Protein AF-A0A9D1NLP3-F1 (afdb_monomer_lite)

Structure (mmCIF, N/CA/C/O backbone):
data_AF-A0A9D1NLP3-F1
#
_entry.id   AF-A0A9D1NLP3-F1
#
loop_
_atom_site.group_PDB
_atom_site.id
_atom_site.type_symbol
_atom_site.label_atom_id
_atom_site.label_alt_id
_atom_site.label_comp_id
_atom_site.label_asym_id
_atom_site.label_entity_id
_atom_site.label_seq_id
_atom_site.pdbx_PDB_ins_code
_atom_site.Cartn_x
_atom_site.Cartn_y
_atom_site.Cartn_z
_atom_site.occupancy
_atom_site.B_iso_or_equiv
_atom_site.auth_seq_id
_atom_site.auth_comp_id
_atom_site.auth_asym_id
_atom_site.auth_atom_id
_atom_site.pdbx_PDB_model_num
ATOM 1 N N . MET A 1 1 ? 42.329 -52.329 -47.383 1.00 32.56 1 MET A N 1
ATOM 2 C CA . MET A 1 1 ? 42.157 -50.865 -47.499 1.00 32.56 1 MET A CA 1
ATOM 3 C C . MET A 1 1 ? 40.723 -50.564 -47.909 1.00 32.56 1 MET A C 1
ATOM 5 O O . MET A 1 1 ? 40.411 -50.475 -49.085 1.00 32.56 1 MET A O 1
ATOM 9 N N . ARG A 1 2 ? 39.834 -50.517 -46.915 1.00 37.66 2 ARG A N 1
ATOM 10 C CA . ARG A 1 2 ? 38.477 -49.974 -47.010 1.00 37.66 2 ARG A CA 1
ATOM 11 C C . ARG A 1 2 ? 38.569 -48.611 -46.340 1.00 37.66 2 ARG A C 1
ATOM 13 O O . ARG A 1 2 ? 38.903 -48.566 -45.161 1.00 37.66 2 ARG A O 1
ATOM 20 N N . GLY A 1 3 ? 38.386 -47.528 -47.079 1.00 31.16 3 GLY A N 1
ATOM 21 C CA . GLY A 1 3 ? 38.589 -46.198 -46.526 1.00 31.16 3 GLY A CA 1
ATOM 22 C C . GLY A 1 3 ? 38.104 -45.113 -47.468 1.00 31.16 3 GLY A C 1
ATOM 23 O O . GLY A 1 3 ? 38.584 -45.020 -48.589 1.00 31.16 3 GLY A O 1
ATOM 24 N N . LEU A 1 4 ? 37.191 -44.295 -46.939 1.00 34.91 4 LEU A N 1
ATOM 25 C CA . LEU A 1 4 ? 36.975 -42.896 -47.307 1.00 34.91 4 LEU A CA 1
ATOM 26 C C . LEU A 1 4 ? 36.484 -42.626 -48.733 1.00 34.91 4 LEU A C 1
ATOM 28 O O . LEU A 1 4 ? 37.233 -42.129 -49.558 1.00 34.91 4 LEU A O 1
ATOM 32 N N . LEU A 1 5 ? 35.192 -42.858 -48.986 1.00 34.78 5 LEU A N 1
ATOM 33 C CA . LEU A 1 5 ? 34.437 -42.169 -50.048 1.00 34.78 5 LEU A CA 1
ATOM 34 C C . LEU A 1 5 ? 32.922 -42.333 -49.816 1.00 34.78 5 LEU A C 1
ATOM 36 O O . LEU A 1 5 ? 32.204 -42.924 -50.609 1.00 34.78 5 LEU A O 1
ATOM 40 N N . ALA A 1 6 ? 32.439 -41.853 -48.665 1.00 37.03 6 ALA A N 1
ATOM 41 C CA . ALA A 1 6 ? 31.003 -41.766 -48.361 1.00 37.03 6 ALA A CA 1
ATOM 42 C C . ALA A 1 6 ? 30.682 -40.661 -47.329 1.00 37.03 6 ALA A C 1
ATOM 44 O O . ALA A 1 6 ? 29.822 -40.840 -46.476 1.00 37.03 6 ALA A O 1
ATOM 45 N N . PHE A 1 7 ? 31.394 -39.525 -47.368 1.00 32.88 7 PHE A N 1
ATOM 46 C CA . PHE A 1 7 ? 31.164 -38.407 -46.431 1.00 32.88 7 PHE A CA 1
ATOM 47 C C . PHE A 1 7 ? 31.082 -37.021 -47.099 1.00 32.88 7 PHE A C 1
ATOM 49 O O . PHE A 1 7 ? 31.085 -36.004 -46.418 1.00 32.88 7 PHE A O 1
ATOM 56 N N . ALA A 1 8 ? 30.996 -36.961 -48.433 1.00 34.78 8 ALA A N 1
ATOM 57 C CA . ALA A 1 8 ? 31.117 -35.706 -49.187 1.00 34.78 8 ALA A CA 1
ATOM 58 C C . ALA A 1 8 ? 29.832 -35.241 -49.906 1.00 34.78 8 ALA A C 1
ATOM 60 O O . ALA A 1 8 ? 29.892 -34.291 -50.676 1.00 34.78 8 ALA A O 1
ATOM 61 N N . VAL A 1 9 ? 28.665 -35.855 -49.660 1.00 37.50 9 VAL A N 1
ATOM 62 C CA . VAL A 1 9 ? 27.399 -35.466 -50.338 1.00 37.50 9 VAL A CA 1
ATOM 63 C C . VAL A 1 9 ? 26.319 -34.929 -49.379 1.00 37.50 9 VAL A C 1
ATOM 65 O O . VAL A 1 9 ? 25.297 -34.425 -49.824 1.00 37.50 9 VAL A O 1
ATOM 68 N N . ALA A 1 10 ? 26.563 -34.886 -48.065 1.00 36.56 10 ALA A N 1
ATOM 69 C CA . ALA A 1 10 ? 25.628 -34.295 -47.089 1.00 36.56 10 ALA A CA 1
ATOM 70 C C . ALA A 1 10 ? 26.103 -32.950 -46.496 1.00 36.56 10 ALA A C 1
ATOM 72 O O . ALA A 1 10 ? 25.633 -32.535 -45.442 1.00 36.56 10 ALA A O 1
ATOM 73 N N . LEU A 1 11 ? 27.041 -32.264 -47.162 1.00 35.28 11 LEU A N 1
ATOM 74 C CA . LEU A 1 11 ? 27.629 -30.995 -46.697 1.00 35.28 11 LEU A CA 1
ATOM 75 C C . LEU A 1 11 ? 27.538 -29.861 -47.735 1.00 35.28 11 LEU A C 1
ATOM 77 O O . LEU A 1 11 ? 28.232 -28.857 -47.624 1.00 35.28 11 LEU A O 1
ATOM 81 N N . ALA A 1 12 ? 26.648 -30.001 -48.723 1.00 34.22 12 ALA A N 1
ATOM 82 C CA . ALA A 1 12 ? 26.416 -29.004 -49.775 1.00 34.22 12 ALA A CA 1
ATOM 83 C C . ALA A 1 12 ? 24.961 -28.487 -49.846 1.00 34.22 12 ALA A C 1
ATOM 85 O O . ALA A 1 12 ? 24.618 -27.760 -50.772 1.00 34.22 12 ALA A O 1
ATOM 86 N N . ALA A 1 13 ? 24.114 -28.809 -48.857 1.00 36.53 13 ALA A N 1
ATOM 87 C CA . ALA A 1 13 ? 22.741 -28.289 -48.735 1.00 36.53 13 ALA A CA 1
ATOM 88 C C . ALA A 1 13 ? 22.518 -27.386 -47.498 1.00 36.53 13 ALA A C 1
ATOM 90 O O . ALA A 1 13 ? 21.389 -27.014 -47.201 1.00 36.53 13 ALA A O 1
ATOM 91 N N . LEU A 1 14 ? 23.587 -27.002 -46.786 1.00 38.44 14 LEU A N 1
ATOM 92 C CA . LEU A 1 14 ? 23.537 -26.082 -45.632 1.00 38.44 14 LEU A CA 1
ATOM 93 C C . LEU A 1 14 ? 24.184 -24.714 -45.907 1.00 38.44 14 LEU A C 1
ATOM 95 O O . LEU A 1 14 ? 24.355 -23.914 -44.995 1.00 38.44 14 LEU A O 1
ATOM 99 N N . ALA A 1 15 ? 24.496 -24.414 -47.168 1.00 36.09 15 ALA A N 1
ATOM 100 C CA . ALA A 1 15 ? 24.944 -23.094 -47.606 1.00 36.09 15 ALA A CA 1
ATOM 101 C C . ALA A 1 15 ? 23.778 -22.243 -48.143 1.00 36.09 15 ALA A C 1
ATOM 103 O O . ALA A 1 15 ? 23.946 -21.468 -49.082 1.00 36.09 15 ALA A O 1
ATOM 104 N N . ALA A 1 16 ? 22.592 -22.358 -47.537 1.00 35.53 16 ALA A N 1
ATOM 105 C CA . ALA A 1 16 ? 21.723 -21.192 -47.502 1.00 35.53 16 ALA A CA 1
ATOM 106 C C . ALA A 1 16 ? 22.481 -20.158 -46.658 1.00 35.53 16 ALA A C 1
ATOM 108 O O . ALA A 1 16 ? 22.863 -20.489 -45.531 1.00 35.53 16 ALA A O 1
ATOM 109 N N . PRO A 1 17 ? 22.769 -18.948 -47.162 1.00 37.47 17 PRO A N 1
ATOM 110 C CA . PRO A 1 17 ? 23.277 -17.907 -46.298 1.00 37.47 17 PRO A CA 1
ATOM 111 C C . PRO A 1 17 ? 22.173 -17.670 -45.272 1.00 37.47 17 PRO A C 1
ATOM 113 O O . PRO A 1 17 ? 21.170 -17.025 -45.567 1.00 37.47 17 PRO A O 1
ATOM 116 N N . CYS A 1 18 ? 22.329 -18.227 -44.067 1.00 35.31 18 CYS A N 1
ATOM 117 C CA . CYS A 1 18 ? 21.695 -17.670 -42.890 1.00 35.31 18 CYS A CA 1
ATOM 118 C C . CYS A 1 18 ? 22.045 -16.197 -42.980 1.00 35.31 18 CYS A C 1
ATOM 120 O O . CYS A 1 18 ? 23.228 -15.859 -42.895 1.00 35.31 18 CYS A O 1
ATOM 122 N N . ALA A 1 19 ? 21.056 -15.362 -43.299 1.00 38.84 19 ALA A N 1
ATOM 123 C CA . ALA A 1 19 ? 21.223 -13.931 -43.342 1.00 38.84 19 ALA A CA 1
ATOM 124 C C . ALA A 1 19 ? 21.841 -13.568 -41.997 1.00 38.84 19 ALA A C 1
ATOM 126 O O . ALA A 1 19 ? 21.175 -13.596 -40.963 1.00 38.84 19 ALA A O 1
ATOM 127 N N . ARG A 1 20 ? 23.158 -13.348 -41.999 1.00 40.94 20 ARG A N 1
ATOM 128 C CA . ARG A 1 20 ? 23.894 -12.779 -40.887 1.00 40.94 20 ARG A CA 1
ATOM 129 C C . ARG A 1 20 ? 23.256 -11.411 -40.811 1.00 40.94 20 ARG A C 1
ATOM 131 O O . ARG A 1 20 ? 23.557 -10.572 -41.657 1.00 40.94 20 ARG A O 1
ATOM 138 N N . ALA A 1 21 ? 22.237 -11.280 -39.958 1.00 48.53 21 ALA A N 1
ATOM 139 C CA . ALA A 1 21 ? 21.470 -10.060 -39.819 1.00 48.53 21 ALA A CA 1
ATOM 140 C C . ALA A 1 21 ? 22.513 -8.961 -39.706 1.00 48.53 21 ALA A C 1
ATOM 142 O O . ALA A 1 21 ? 23.359 -9.028 -38.810 1.00 48.53 21 ALA A O 1
ATOM 143 N N . ALA A 1 22 ? 22.563 -8.081 -40.710 1.00 51.34 22 ALA A N 1
ATOM 144 C CA . ALA A 1 22 ? 23.561 -7.035 -40.758 1.00 51.34 22 ALA A CA 1
ATOM 145 C C . ALA A 1 22 ? 23.427 -6.300 -39.432 1.00 51.34 22 ALA A C 1
ATOM 147 O O . ALA A 1 22 ? 22.379 -5.719 -39.141 1.00 51.34 22 ALA A O 1
ATOM 148 N N . VAL A 1 23 ? 24.437 -6.458 -38.580 1.00 60.53 23 VAL A N 1
ATOM 149 C CA . VAL A 1 23 ? 24.448 -5.836 -37.270 1.00 60.53 23 VAL A CA 1
ATOM 150 C C . VAL A 1 23 ? 24.301 -4.350 -37.547 1.00 60.53 23 VAL A C 1
ATOM 152 O O . VAL A 1 23 ? 25.112 -3.777 -38.275 1.00 60.53 23 VAL A O 1
ATOM 155 N N . ASN A 1 24 ? 23.207 -3.754 -37.074 1.00 72.44 24 ASN A N 1
ATOM 156 C CA . ASN A 1 24 ? 22.910 -2.359 -37.352 1.00 72.44 24 ASN A CA 1
ATOM 157 C C . ASN A 1 24 ? 23.928 -1.504 -36.589 1.00 72.44 24 ASN A C 1
ATOM 159 O O . ASN A 1 24 ? 23.698 -1.121 -35.444 1.00 72.44 24 ASN A O 1
ATOM 163 N N . GLN A 1 25 ? 25.073 -1.252 -37.224 1.00 72.88 25 GLN A N 1
ATOM 164 C CA . GLN A 1 25 ? 26.199 -0.552 -36.618 1.00 72.88 25 GLN A CA 1
ATOM 165 C C . GLN A 1 25 ? 25.782 0.843 -36.151 1.00 72.88 25 GLN A C 1
ATOM 167 O O . GLN A 1 25 ? 26.166 1.260 -35.070 1.00 72.88 25 GLN A O 1
ATOM 172 N N . ALA A 1 26 ? 24.891 1.515 -36.886 1.00 68.00 26 ALA A N 1
ATOM 173 C CA . ALA A 1 26 ? 24.338 2.802 -36.476 1.00 68.00 26 ALA A CA 1
ATOM 174 C C . ALA A 1 26 ? 23.487 2.710 -35.193 1.00 68.00 26 ALA A C 1
ATOM 176 O O . ALA A 1 26 ? 23.488 3.642 -34.388 1.00 68.00 26 ALA A O 1
ATOM 177 N N . ALA A 1 27 ? 22.769 1.603 -34.975 1.00 64.62 27 ALA A N 1
ATOM 178 C CA . ALA A 1 27 ? 22.054 1.355 -33.722 1.00 64.62 27 ALA A CA 1
ATOM 179 C C . ALA A 1 27 ? 23.016 1.028 -32.568 1.00 64.62 27 ALA A C 1
ATOM 181 O O . ALA A 1 27 ? 22.807 1.513 -31.459 1.00 64.62 27 ALA A O 1
ATOM 182 N N . ILE A 1 28 ? 24.091 0.275 -32.829 1.00 67.12 28 ILE A N 1
ATOM 183 C CA . ILE A 1 28 ? 25.145 -0.008 -31.841 1.00 67.12 28 ILE A CA 1
ATOM 184 C C . ILE A 1 28 ? 25.894 1.265 -31.450 1.00 67.12 28 ILE A C 1
ATOM 186 O O . ILE A 1 28 ? 26.064 1.537 -30.267 1.00 67.12 28 ILE A O 1
ATOM 190 N N . ASP A 1 29 ? 26.293 2.084 -32.418 1.00 73.88 29 ASP A N 1
ATOM 191 C CA . ASP A 1 29 ? 26.989 3.344 -32.163 1.00 73.88 29 ASP A CA 1
ATOM 192 C C . ASP A 1 29 ? 26.092 4.319 -31.396 1.00 73.88 29 ASP A C 1
ATOM 194 O O . ASP A 1 29 ? 26.566 5.042 -30.521 1.00 73.88 29 ASP A O 1
ATOM 198 N N . ARG A 1 30 ? 24.782 4.321 -31.683 1.00 68.94 30 ARG A N 1
ATOM 199 C CA . ARG A 1 30 ? 23.796 5.078 -30.903 1.00 68.94 30 ARG A CA 1
ATOM 200 C C . ARG A 1 30 ? 23.710 4.559 -29.471 1.00 68.94 30 ARG A C 1
ATOM 202 O O . ARG A 1 30 ? 23.746 5.370 -28.557 1.00 68.94 30 ARG A O 1
ATOM 209 N N . PHE A 1 31 ? 23.643 3.242 -29.280 1.00 67.44 31 PHE A N 1
ATOM 210 C CA . PHE A 1 31 ? 23.621 2.610 -27.960 1.00 67.44 31 PHE A CA 1
ATOM 211 C C . PHE A 1 31 ? 24.886 2.923 -27.146 1.00 67.44 31 PHE A C 1
ATOM 213 O O . PHE A 1 31 ? 24.782 3.326 -25.994 1.00 67.44 31 PHE A O 1
ATOM 220 N N . ASN A 1 32 ? 26.068 2.847 -27.761 1.00 74.81 32 ASN A N 1
ATOM 221 C CA . ASN A 1 32 ? 27.353 3.122 -27.108 1.00 74.81 32 ASN A CA 1
ATOM 222 C C . ASN A 1 32 ? 27.536 4.591 -26.691 1.00 74.81 32 ASN A C 1
ATOM 224 O O . ASN A 1 32 ? 28.369 4.885 -25.838 1.00 74.81 32 ASN A O 1
ATOM 228 N N . ARG A 1 33 ? 26.785 5.524 -27.292 1.00 77.88 33 ARG A N 1
ATOM 229 C CA . ARG A 1 33 ? 26.776 6.947 -26.906 1.00 77.88 33 ARG A CA 1
ATOM 230 C C . ARG A 1 33 ? 25.812 7.247 -25.762 1.00 77.88 33 ARG A C 1
ATOM 232 O O . ARG A 1 33 ? 25.818 8.369 -25.257 1.00 77.88 33 ARG A O 1
ATOM 239 N N . LEU A 1 34 ? 24.962 6.295 -25.380 1.00 78.62 34 LEU A N 1
ATOM 240 C CA . LEU A 1 34 ? 24.045 6.493 -24.271 1.00 78.62 34 LEU A CA 1
ATOM 241 C C . LEU A 1 34 ? 24.801 6.389 -22.942 1.00 78.62 34 LEU A C 1
ATOM 243 O O . LEU A 1 34 ? 25.645 5.508 -22.770 1.00 78.62 34 LEU A O 1
ATOM 247 N N . PRO A 1 35 ? 24.479 7.257 -21.975 1.00 81.19 35 PRO A N 1
ATOM 248 C CA . PRO A 1 35 ? 24.949 7.104 -20.609 1.00 81.19 35 PRO A CA 1
ATOM 249 C C . PRO A 1 35 ? 24.587 5.716 -20.054 1.00 81.19 35 PRO A C 1
ATOM 251 O O . PRO A 1 35 ? 23.428 5.299 -20.116 1.00 81.19 35 PRO A O 1
ATOM 254 N N . GLY A 1 36 ? 25.568 5.009 -19.483 1.00 82.44 36 GLY A N 1
ATOM 255 C CA . GLY A 1 36 ? 25.362 3.670 -18.909 1.00 82.44 36 GLY A CA 1
ATOM 256 C C . GLY A 1 36 ? 24.357 3.689 -17.750 1.00 82.44 36 GLY A C 1
ATOM 257 O O . GLY A 1 36 ? 24.329 4.684 -17.031 1.00 82.44 36 GLY A O 1
ATOM 258 N N . PRO A 1 37 ? 23.520 2.653 -17.565 1.00 85.62 37 PRO A N 1
ATOM 259 C CA . PRO A 1 37 ? 22.378 2.683 -16.646 1.00 85.62 37 PRO A CA 1
ATOM 260 C C . PRO A 1 37 ? 22.778 2.976 -15.192 1.00 85.62 37 PRO A C 1
ATOM 262 O O . PRO A 1 37 ? 23.879 2.646 -14.761 1.00 85.62 37 PRO A O 1
ATOM 265 N N . MET A 1 38 ? 21.860 3.576 -14.432 1.00 88.81 38 MET A N 1
ATOM 266 C CA . MET A 1 38 ? 21.971 3.680 -12.975 1.00 88.81 38 MET A CA 1
ATOM 267 C C . MET A 1 38 ? 21.300 2.478 -12.320 1.00 88.81 38 MET A C 1
ATOM 269 O O . MET A 1 38 ? 20.293 1.992 -12.829 1.00 88.81 38 MET A O 1
ATOM 273 N N . GLN A 1 39 ? 21.843 2.018 -11.199 1.00 90.69 39 GLN A N 1
ATOM 274 C CA . GLN A 1 39 ? 21.413 0.801 -10.517 1.00 90.69 39 GLN A CA 1
ATOM 275 C C . GLN A 1 39 ? 21.234 1.074 -9.019 1.00 90.69 39 GLN A C 1
ATOM 277 O O . GLN A 1 39 ? 21.992 1.865 -8.452 1.00 90.69 39 GLN A O 1
ATOM 282 N N . SER A 1 40 ? 20.243 0.437 -8.386 1.00 88.81 40 SER A N 1
ATOM 283 C CA . SER A 1 40 ? 20.107 0.450 -6.922 1.00 88.81 40 SER A CA 1
ATOM 284 C C . SER A 1 40 ? 21.278 -0.274 -6.250 1.00 88.81 40 SER A C 1
ATOM 286 O O . SER A 1 40 ? 21.940 -1.113 -6.858 1.00 88.81 40 SER A O 1
ATOM 288 N N . ALA A 1 41 ? 21.536 0.013 -4.973 1.00 85.56 41 ALA A N 1
ATOM 289 C CA . ALA A 1 41 ? 22.671 -0.579 -4.252 1.00 85.56 41 ALA A CA 1
ATOM 290 C C . ALA A 1 41 ? 22.642 -2.121 -4.199 1.00 85.56 41 ALA A C 1
ATOM 292 O O . ALA A 1 41 ? 23.692 -2.756 -4.182 1.00 85.56 41 ALA A O 1
ATOM 293 N N . ASP A 1 42 ? 21.447 -2.710 -4.186 1.00 82.25 42 ASP A N 1
ATOM 294 C CA . ASP A 1 42 ? 21.200 -4.156 -4.180 1.00 82.25 42 ASP A CA 1
ATOM 295 C C . ASP A 1 42 ? 20.961 -4.744 -5.577 1.00 82.25 42 ASP A C 1
ATOM 297 O O . ASP A 1 42 ? 20.668 -5.922 -5.710 1.00 82.25 42 ASP A O 1
ATOM 301 N N . GLY A 1 43 ? 21.032 -3.924 -6.624 1.00 84.00 43 GLY A N 1
ATOM 302 C CA . GLY A 1 43 ? 20.821 -4.353 -7.999 1.00 84.00 43 GLY A CA 1
ATOM 303 C C . GLY A 1 43 ? 19.403 -4.696 -8.413 1.00 84.00 43 GLY A C 1
ATOM 304 O O . GLY A 1 43 ? 19.204 -4.977 -9.585 1.00 84.00 43 GLY A O 1
ATOM 305 N N . ALA A 1 44 ? 18.410 -4.576 -7.534 1.00 84.69 44 ALA A N 1
ATOM 306 C CA . ALA A 1 44 ? 17.020 -4.889 -7.856 1.00 84.69 44 ALA A CA 1
ATOM 307 C C . ALA A 1 44 ? 16.373 -3.937 -8.887 1.00 84.69 44 ALA A C 1
ATOM 309 O O . ALA A 1 44 ? 15.344 -4.281 -9.473 1.00 84.69 44 ALA A O 1
ATOM 310 N N . LEU A 1 45 ? 16.925 -2.735 -9.097 1.00 88.00 45 LEU A N 1
ATOM 311 C CA . LEU A 1 45 ? 16.391 -1.713 -10.004 1.00 88.00 45 LEU A CA 1
ATOM 312 C C . LEU A 1 45 ? 17.474 -1.195 -10.954 1.00 88.00 45 LEU A C 1
ATOM 314 O O . LEU A 1 45 ? 18.570 -0.849 -10.514 1.00 88.00 45 LEU A O 1
ATOM 318 N N . TYR A 1 46 ? 17.127 -1.032 -12.233 1.00 90.25 46 TYR A N 1
ATOM 319 C CA . TYR A 1 46 ? 17.948 -0.353 -13.236 1.00 90.25 46 TYR A CA 1
ATOM 320 C C . TYR A 1 46 ? 17.165 0.761 -13.919 1.00 90.25 46 TYR A C 1
ATOM 322 O O . TYR A 1 46 ? 16.055 0.548 -14.402 1.00 90.25 46 TYR A O 1
ATOM 330 N N . VAL A 1 47 ? 17.775 1.936 -14.048 1.00 87.75 47 VAL A N 1
ATOM 331 C CA . VAL A 1 47 ? 17.228 3.063 -14.806 1.00 87.75 47 VAL A CA 1
ATOM 332 C C . VAL A 1 47 ? 18.163 3.406 -15.959 1.00 87.75 47 VAL A C 1
ATOM 334 O O . VAL A 1 47 ? 19.305 3.831 -15.774 1.00 87.75 47 VAL A O 1
ATOM 337 N N . SER A 1 48 ? 17.661 3.227 -17.174 1.00 88.44 48 SER A N 1
ATOM 338 C CA . SER A 1 48 ? 18.340 3.559 -18.426 1.00 88.44 48 SER A CA 1
ATOM 339 C C . SER A 1 48 ? 17.631 4.714 -19.131 1.00 88.44 48 SER A C 1
ATOM 341 O O . SER A 1 48 ? 16.512 5.077 -18.778 1.00 88.44 48 SER A O 1
ATOM 343 N N . CYS A 1 49 ? 18.270 5.305 -20.134 1.00 85.06 49 CYS A N 1
ATOM 344 C CA . CYS A 1 49 ? 17.696 6.386 -20.930 1.00 85.06 49 CYS A CA 1
ATOM 345 C C . CYS A 1 49 ? 17.966 6.158 -22.417 1.00 85.06 49 CYS A C 1
ATOM 347 O O . CYS A 1 49 ? 19.009 5.620 -22.782 1.00 85.06 49 CYS A O 1
ATOM 349 N N . GLN A 1 50 ? 17.041 6.595 -23.268 1.00 82.69 50 GLN A N 1
ATOM 350 C CA . GLN A 1 50 ? 17.137 6.503 -24.727 1.00 82.69 50 GLN A CA 1
ATOM 351 C C . GLN A 1 50 ? 17.782 7.740 -25.367 1.00 82.69 50 GLN A C 1
ATOM 353 O O . GLN A 1 50 ? 18.086 7.713 -26.560 1.00 82.69 50 GLN A O 1
ATOM 358 N N . SER A 1 51 ? 18.022 8.806 -24.596 1.00 81.50 51 SER A N 1
ATOM 359 C CA . SER A 1 51 ? 18.756 9.992 -25.042 1.00 81.50 51 SER A CA 1
ATOM 360 C C . SER A 1 51 ? 19.691 10.535 -23.946 1.00 81.50 51 SER A C 1
ATOM 362 O O . SER A 1 51 ? 19.353 10.456 -22.760 1.00 81.50 51 SER A O 1
ATOM 364 N N . PRO A 1 52 ? 20.857 11.111 -24.311 1.00 81.94 52 PRO A N 1
ATOM 365 C CA . PRO A 1 52 ? 21.777 11.725 -23.348 1.00 81.94 52 PRO A CA 1
ATOM 366 C C . PRO A 1 52 ? 21.170 12.894 -22.562 1.00 81.94 52 PRO A C 1
ATOM 368 O O . PRO A 1 52 ? 21.527 13.107 -21.413 1.00 81.94 52 PRO A O 1
ATOM 371 N N . GLU A 1 53 ? 20.209 13.616 -23.137 1.00 82.81 53 GLU A N 1
ATOM 372 C CA . GLU A 1 53 ? 19.515 14.738 -22.479 1.00 82.81 53 GLU A CA 1
ATOM 373 C C . GLU A 1 53 ? 18.710 14.303 -21.243 1.00 82.81 53 GLU A C 1
ATOM 375 O O . GLU A 1 53 ? 18.397 15.112 -20.375 1.00 82.81 53 GLU A O 1
ATOM 380 N N . ARG A 1 54 ? 18.383 13.009 -21.136 1.00 81.88 54 ARG A N 1
ATOM 381 C CA . ARG A 1 54 ? 17.660 12.423 -19.998 1.00 81.88 54 ARG A CA 1
ATOM 382 C C . ARG A 1 54 ? 18.585 11.774 -18.969 1.00 81.88 54 ARG A C 1
ATOM 384 O O . ARG A 1 54 ? 18.096 11.164 -18.018 1.00 81.88 54 ARG A O 1
ATOM 391 N N . ALA A 1 55 ? 19.905 11.896 -19.135 1.00 84.62 55 ALA A N 1
ATOM 392 C CA . ALA A 1 55 ? 20.891 11.266 -18.261 1.00 84.62 55 ALA A CA 1
ATOM 393 C C . ALA A 1 55 ? 20.701 11.646 -16.787 1.00 84.62 55 ALA A C 1
ATOM 395 O O . ALA A 1 55 ? 20.784 10.779 -15.915 1.00 84.62 55 ALA A O 1
ATOM 396 N N . ASP A 1 56 ? 20.426 12.918 -16.522 1.00 85.12 56 ASP A N 1
ATOM 397 C CA . ASP A 1 56 ? 20.382 13.455 -15.161 1.00 85.12 56 ASP A CA 1
ATOM 398 C C . ASP A 1 56 ? 19.115 13.027 -14.410 1.00 85.12 56 ASP A C 1
ATOM 400 O O . ASP A 1 56 ? 19.126 12.880 -13.189 1.00 85.12 56 ASP A O 1
ATOM 404 N N . LEU A 1 57 ? 18.035 12.721 -15.138 1.00 86.00 57 LEU A N 1
ATOM 405 C CA . LEU A 1 57 ? 16.754 12.296 -14.562 1.00 86.00 57 LEU A CA 1
ATOM 406 C C . LEU A 1 57 ? 16.752 10.841 -14.086 1.00 86.00 57 LEU A C 1
ATOM 408 O O . LEU A 1 57 ? 15.863 10.438 -13.335 1.00 86.00 57 LEU A O 1
ATOM 412 N N . ARG A 1 58 ? 17.762 10.049 -14.460 1.00 89.44 58 ARG A N 1
ATOM 413 C CA . ARG A 1 58 ? 17.873 8.651 -14.021 1.00 89.44 58 ARG A CA 1
ATOM 414 C C . ARG A 1 58 ? 18.016 8.532 -12.509 1.00 89.44 58 ARG A C 1
ATOM 416 O O . ARG A 1 58 ? 17.426 7.626 -11.932 1.00 89.44 58 ARG A O 1
ATOM 423 N N . TRP A 1 59 ? 18.743 9.453 -11.871 1.00 88.12 59 TRP A N 1
ATOM 424 C CA . TRP A 1 59 ? 18.938 9.424 -10.422 1.00 88.12 59 TRP A CA 1
ATOM 425 C C . TRP A 1 59 ? 17.641 9.728 -9.652 1.00 88.12 59 TRP A C 1
ATOM 427 O O . TRP A 1 59 ? 17.242 8.894 -8.839 1.00 88.12 59 TRP A O 1
ATOM 437 N N . PRO A 1 60 ? 16.915 10.835 -9.924 1.00 87.88 60 PRO A N 1
ATOM 438 C CA . PRO A 1 60 ? 15.598 11.072 -9.332 1.00 87.88 60 PRO A CA 1
ATOM 439 C C . PRO A 1 60 ? 14.612 9.916 -9.537 1.00 87.88 60 PRO A C 1
ATOM 441 O O . PRO A 1 60 ? 13.929 9.524 -8.593 1.00 87.88 60 PRO A O 1
ATOM 444 N N . VAL A 1 61 ? 14.562 9.334 -10.742 1.00 88.94 61 VAL A N 1
ATOM 445 C CA . VAL A 1 61 ? 13.664 8.205 -11.037 1.00 88.94 61 VAL A CA 1
ATOM 446 C C . VAL A 1 61 ? 14.071 6.948 -10.270 1.00 88.94 61 VAL A C 1
ATOM 448 O O . VAL A 1 61 ? 13.200 6.259 -9.741 1.00 88.94 61 VAL A O 1
ATOM 451 N N . LEU A 1 62 ? 15.373 6.670 -10.146 1.00 89.38 62 LEU A N 1
ATOM 452 C CA . LEU A 1 62 ? 15.869 5.569 -9.322 1.00 89.38 62 LEU A CA 1
ATOM 453 C C . LEU A 1 62 ? 15.447 5.758 -7.862 1.00 89.38 62 LEU A C 1
ATOM 455 O O . LEU A 1 62 ? 14.855 4.853 -7.286 1.00 89.38 62 LEU A O 1
ATOM 459 N N . ARG A 1 63 ? 15.661 6.949 -7.287 1.00 91.00 63 ARG A N 1
ATOM 460 C CA . ARG A 1 63 ? 15.260 7.265 -5.904 1.00 91.00 63 ARG A CA 1
ATOM 461 C C . ARG A 1 63 ? 13.754 7.145 -5.690 1.00 91.00 63 ARG A C 1
ATOM 463 O O . ARG A 1 63 ? 13.320 6.647 -4.653 1.00 91.00 63 ARG A O 1
ATOM 470 N N . PHE A 1 64 ? 12.956 7.571 -6.666 1.00 89.81 64 PHE A N 1
ATOM 471 C CA . PHE A 1 64 ? 11.508 7.395 -6.635 1.00 89.81 64 PHE A CA 1
ATOM 472 C C . PHE A 1 64 ? 11.127 5.909 -6.620 1.00 89.81 64 PHE A C 1
ATOM 474 O O . PHE A 1 64 ? 10.371 5.480 -5.749 1.00 89.81 64 PHE A O 1
ATOM 481 N N . ALA A 1 65 ? 11.677 5.113 -7.540 1.00 90.62 65 ALA A N 1
ATOM 482 C CA . ALA A 1 65 ? 11.405 3.681 -7.628 1.00 90.62 65 ALA A CA 1
ATOM 483 C C . ALA A 1 65 ? 11.878 2.915 -6.381 1.00 90.62 65 ALA A C 1
ATOM 485 O O . ALA A 1 65 ? 11.165 2.036 -5.897 1.00 90.62 65 ALA A O 1
ATOM 486 N N . GLU A 1 66 ? 13.027 3.291 -5.812 1.00 89.44 66 GLU A N 1
ATOM 487 C CA . GLU A 1 66 ? 13.516 2.778 -4.529 1.00 89.44 66 GLU A CA 1
ATOM 488 C C . GLU A 1 66 ? 12.534 3.078 -3.394 1.00 89.44 66 GLU A C 1
ATOM 490 O O . GLU A 1 66 ? 12.208 2.174 -2.631 1.00 89.44 66 GLU A O 1
ATOM 495 N N . GLY A 1 67 ? 12.010 4.306 -3.315 1.00 88.25 67 GLY A N 1
ATOM 496 C CA . GLY A 1 6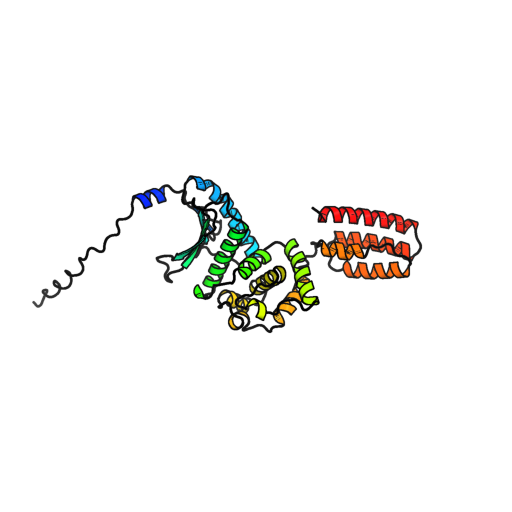7 ? 11.005 4.678 -2.317 1.00 88.25 67 GLY A CA 1
ATOM 497 C C . GLY A 1 67 ? 9.709 3.875 -2.453 1.00 88.25 67 GLY A C 1
ATOM 498 O O . GLY A 1 67 ? 9.169 3.399 -1.457 1.00 88.25 67 GLY A O 1
ATOM 499 N N . VAL A 1 68 ? 9.233 3.648 -3.683 1.00 88.31 68 VAL A N 1
ATOM 500 C CA . VAL A 1 68 ? 8.066 2.783 -3.938 1.00 88.31 68 VAL A CA 1
ATOM 501 C C . VAL A 1 68 ? 8.338 1.350 -3.481 1.00 88.31 68 VAL A C 1
ATOM 503 O O . VAL A 1 68 ? 7.524 0.770 -2.763 1.00 88.31 68 VAL A O 1
ATOM 506 N N . ARG A 1 69 ? 9.493 0.788 -3.854 1.00 88.19 69 ARG A N 1
ATOM 507 C CA . ARG A 1 69 ? 9.896 -0.566 -3.459 1.00 88.19 69 ARG A CA 1
ATOM 508 C C . ARG A 1 69 ? 10.038 -0.701 -1.945 1.00 88.19 69 ARG A C 1
ATOM 510 O O . ARG A 1 69 ? 9.613 -1.717 -1.402 1.00 88.19 69 ARG A O 1
ATOM 517 N N . GLN A 1 70 ? 10.616 0.294 -1.274 1.00 85.56 70 GLN A N 1
ATOM 518 C CA . GLN A 1 70 ? 10.777 0.305 0.178 1.00 85.56 70 GLN A CA 1
ATOM 519 C C . GLN A 1 70 ? 9.416 0.339 0.878 1.00 85.56 70 GLN A C 1
ATOM 521 O O . GLN A 1 70 ? 9.147 -0.538 1.692 1.00 85.56 70 GLN A O 1
ATOM 526 N N . ASN A 1 71 ? 8.536 1.275 0.506 1.00 83.12 71 ASN A N 1
ATOM 527 C CA . ASN A 1 71 ? 7.190 1.378 1.081 1.00 83.12 71 ASN A CA 1
ATOM 528 C C . ASN A 1 71 ? 6.410 0.070 0.920 1.00 83.12 71 ASN A C 1
ATOM 530 O O . ASN A 1 71 ? 5.760 -0.402 1.854 1.00 83.12 71 ASN A O 1
ATOM 534 N N . LEU A 1 72 ? 6.499 -0.542 -0.265 1.00 82.12 72 LEU A N 1
ATOM 535 C CA . LEU A 1 72 ? 5.918 -1.855 -0.498 1.00 82.12 72 LEU A CA 1
ATOM 536 C C . LEU A 1 72 ? 6.581 -2.903 0.400 1.00 82.12 72 LEU A C 1
ATOM 538 O O . LEU A 1 72 ? 5.872 -3.564 1.136 1.00 82.12 72 LEU A O 1
ATOM 542 N N . SER A 1 73 ? 7.907 -3.020 0.436 1.00 78.88 73 SER A N 1
ATOM 543 C CA . SER A 1 73 ? 8.619 -4.045 1.229 1.00 78.88 73 SER A CA 1
ATOM 544 C C . SER A 1 73 ? 8.436 -3.915 2.753 1.00 78.88 73 SER A C 1
ATOM 546 O O . SER A 1 73 ? 8.661 -4.875 3.495 1.00 78.88 73 SER A O 1
ATOM 548 N N . GLU A 1 74 ? 8.060 -2.730 3.238 1.00 71.12 74 GLU A N 1
ATOM 549 C CA . GLU A 1 74 ? 7.665 -2.496 4.631 1.00 71.12 74 GLU A CA 1
ATOM 550 C C . GLU A 1 74 ? 6.245 -3.007 4.923 1.00 71.12 74 GLU A C 1
ATOM 552 O O . GLU A 1 74 ? 5.975 -3.486 6.024 1.00 71.12 74 GLU A O 1
ATOM 557 N N . ALA A 1 75 ? 5.335 -2.913 3.951 1.00 64.00 75 ALA A N 1
ATOM 558 C CA . ALA A 1 75 ? 3.943 -3.350 4.077 1.00 64.00 75 ALA A CA 1
ATOM 559 C C . ALA A 1 75 ? 3.714 -4.809 3.645 1.00 64.00 75 ALA A C 1
ATOM 561 O O . ALA A 1 75 ? 2.805 -5.478 4.138 1.00 64.00 75 ALA A O 1
ATOM 562 N N . VAL A 1 76 ? 4.527 -5.290 2.708 1.00 65.44 76 VAL A N 1
ATOM 563 C CA . VAL A 1 76 ? 4.365 -6.543 1.975 1.00 65.44 76 VAL A CA 1
ATOM 564 C C . VAL A 1 76 ? 5.665 -7.347 1.964 1.00 65.44 76 VAL A C 1
ATOM 566 O O . VAL A 1 76 ? 6.711 -6.886 2.420 1.00 65.44 76 VAL A O 1
ATOM 569 N N . LEU A 1 77 ? 5.596 -8.592 1.490 1.00 65.06 77 LEU A N 1
ATOM 570 C CA . LEU A 1 77 ? 6.755 -9.476 1.307 1.00 65.06 77 LEU A CA 1
ATOM 571 C C . LEU A 1 77 ? 7.928 -8.766 0.590 1.00 65.06 77 LEU A C 1
ATOM 573 O O . LEU A 1 77 ? 7.684 -7.864 -0.207 1.00 65.06 77 LEU A O 1
ATOM 577 N N . PRO A 1 78 ? 9.191 -9.170 0.829 1.00 66.69 78 PRO A N 1
ATOM 578 C CA . PRO A 1 78 ? 10.347 -8.573 0.156 1.00 66.69 78 PRO A CA 1
ATOM 579 C C . PRO A 1 78 ? 10.200 -8.611 -1.374 1.00 66.69 78 PRO A C 1
ATOM 581 O O . PRO A 1 78 ? 9.817 -9.639 -1.941 1.00 66.69 78 PRO A O 1
ATOM 584 N N . LEU A 1 79 ? 10.499 -7.480 -2.026 1.00 70.44 79 LEU A N 1
ATOM 585 C CA . LEU A 1 79 ? 10.311 -7.275 -3.463 1.00 70.44 79 LEU A CA 1
ATOM 586 C C . LEU A 1 79 ? 11.623 -6.951 -4.190 1.00 70.44 79 LEU A C 1
ATOM 588 O O . LEU A 1 79 ? 12.384 -6.072 -3.770 1.00 70.44 79 LEU A O 1
ATOM 592 N N . GLY A 1 80 ? 11.791 -7.585 -5.352 1.00 60.94 80 GLY A N 1
ATOM 593 C CA . GLY A 1 80 ? 12.962 -7.443 -6.218 1.00 60.94 80 GLY A CA 1
ATOM 594 C C . GLY A 1 80 ? 14.092 -8.406 -5.854 1.00 60.94 80 GLY A C 1
ATOM 595 O O . GLY A 1 80 ? 14.212 -8.820 -4.703 1.00 60.94 80 GLY A O 1
ATOM 596 N N . ASP A 1 81 ? 14.883 -8.762 -6.862 1.00 67.12 81 ASP A N 1
ATOM 597 C CA . ASP A 1 81 ? 16.063 -9.623 -6.760 1.00 67.12 81 ASP A CA 1
ATOM 598 C C . ASP A 1 81 ? 17.088 -9.198 -7.825 1.00 67.12 81 ASP A C 1
ATOM 600 O O . ASP A 1 81 ? 16.691 -8.653 -8.865 1.00 67.12 81 ASP A O 1
ATOM 604 N N . ASP A 1 82 ? 18.378 -9.420 -7.584 1.00 67.69 82 ASP A N 1
ATOM 605 C CA . ASP A 1 82 ? 19.446 -9.087 -8.539 1.00 67.69 82 ASP A CA 1
ATOM 606 C C . ASP A 1 82 ? 19.442 -10.024 -9.760 1.00 67.69 82 ASP A C 1
ATOM 608 O O . ASP A 1 82 ? 19.776 -9.602 -10.870 1.00 67.69 82 ASP A O 1
ATOM 612 N N . ASP A 1 83 ? 18.932 -11.244 -9.586 1.00 66.31 83 ASP A N 1
ATOM 613 C CA . ASP A 1 83 ? 18.705 -12.229 -10.648 1.00 66.31 83 ASP A CA 1
ATOM 614 C C . ASP A 1 83 ? 17.646 -11.795 -11.686 1.00 66.31 83 ASP A C 1
ATOM 616 O O . ASP A 1 83 ? 17.615 -12.309 -12.811 1.00 66.31 83 ASP A O 1
ATOM 620 N N . ALA A 1 84 ? 16.756 -10.854 -11.344 1.00 68.62 84 ALA A N 1
ATOM 621 C CA . ALA A 1 84 ? 15.705 -10.363 -12.243 1.00 68.62 84 ALA A CA 1
ATOM 622 C C . ALA A 1 84 ? 15.334 -8.896 -11.974 1.00 68.62 84 ALA A C 1
ATOM 624 O O . ALA A 1 84 ? 14.233 -8.587 -11.499 1.00 68.62 84 ALA A O 1
ATOM 625 N N . PRO A 1 85 ? 16.220 -7.959 -12.329 1.00 79.44 85 PRO A N 1
ATOM 626 C CA . PRO A 1 85 ? 16.138 -6.610 -11.807 1.00 79.44 85 PRO A CA 1
ATOM 627 C C . PRO A 1 85 ? 15.239 -5.716 -12.665 1.00 79.44 85 PRO A C 1
ATOM 629 O O . PRO A 1 85 ? 15.355 -5.700 -13.893 1.00 79.44 85 PRO A O 1
ATOM 632 N N . LEU A 1 86 ? 14.321 -4.972 -12.048 1.00 85.31 86 LEU A N 1
ATOM 633 C CA . LEU A 1 86 ? 13.323 -4.172 -12.762 1.00 85.31 86 LEU A CA 1
ATOM 634 C C . LEU A 1 86 ? 13.994 -3.080 -13.604 1.00 85.31 86 LEU A C 1
ATOM 636 O O . LEU A 1 86 ? 14.652 -2.185 -13.073 1.00 85.31 86 LEU A O 1
ATOM 640 N N . LEU A 1 87 ? 13.767 -3.119 -14.919 1.00 86.81 87 LEU A N 1
ATOM 641 C CA . LEU A 1 87 ? 14.273 -2.119 -15.853 1.00 86.81 87 LEU A CA 1
ATOM 642 C C . LEU A 1 87 ? 13.254 -0.997 -16.084 1.00 86.81 87 LEU A C 1
ATOM 644 O O . LEU A 1 87 ? 12.148 -1.230 -16.572 1.00 86.81 87 LEU A O 1
ATOM 648 N N . ILE A 1 88 ? 13.677 0.236 -15.832 1.00 86.75 88 ILE A N 1
ATOM 649 C CA . ILE A 1 88 ? 12.970 1.465 -16.188 1.00 86.75 88 ILE A CA 1
ATOM 650 C C . ILE A 1 88 ? 13.752 2.158 -17.311 1.00 86.75 88 ILE A C 1
ATOM 652 O O . ILE A 1 88 ? 14.968 2.340 -17.228 1.00 86.75 88 ILE A O 1
ATOM 656 N N . VAL A 1 89 ? 13.070 2.528 -18.390 1.00 87.38 89 VAL A N 1
ATOM 657 C CA . VAL A 1 89 ? 13.660 3.132 -19.589 1.00 87.38 89 VAL A CA 1
ATOM 658 C C . VAL A 1 89 ? 13.058 4.515 -19.801 1.00 87.38 89 VAL A C 1
ATOM 660 O O . VAL A 1 89 ? 11.872 4.641 -20.099 1.00 87.38 89 VAL A O 1
ATOM 663 N N . LEU A 1 90 ? 13.879 5.556 -19.675 1.00 84.00 90 LEU A N 1
ATOM 664 C CA . LEU A 1 90 ? 13.471 6.935 -19.936 1.00 84.00 90 LEU A CA 1
ATOM 665 C C . LEU A 1 90 ? 13.506 7.213 -21.440 1.00 84.00 90 LEU A C 1
ATOM 667 O O . LEU A 1 90 ? 14.557 7.074 -22.070 1.00 84.00 90 LEU A O 1
ATOM 671 N N . GLY A 1 91 ? 12.365 7.585 -22.007 1.00 77.06 91 GLY A N 1
ATOM 672 C CA . GLY A 1 91 ? 12.208 7.901 -23.424 1.00 77.06 91 GLY A CA 1
ATOM 673 C C . GLY A 1 91 ? 12.055 9.396 -23.695 1.00 77.06 91 GLY A C 1
ATOM 674 O O . GLY A 1 91 ? 12.343 10.237 -22.839 1.00 77.06 91 GLY A O 1
ATOM 675 N N . THR A 1 92 ? 11.608 9.705 -24.914 1.00 64.69 92 THR A N 1
ATOM 676 C CA . THR A 1 92 ? 11.350 11.077 -25.386 1.00 64.69 92 THR A CA 1
ATOM 677 C C . THR A 1 92 ? 9.954 11.284 -25.981 1.00 64.69 92 THR A C 1
ATOM 679 O O . THR A 1 92 ? 9.634 12.406 -26.367 1.00 64.69 92 THR A O 1
ATOM 682 N N . GLU A 1 93 ? 9.120 10.244 -26.096 1.00 61.47 93 GLU A N 1
ATOM 683 C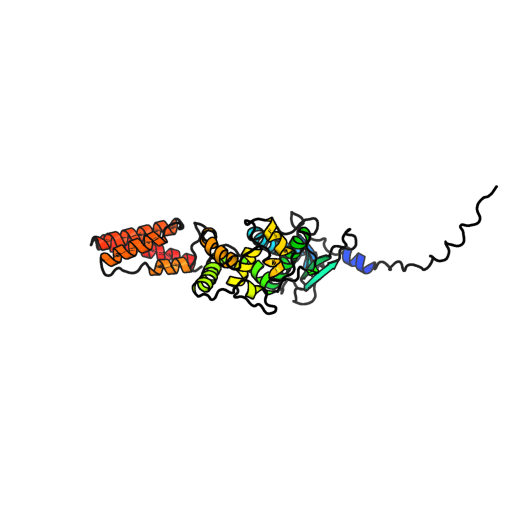 CA . GLU A 1 93 ? 7.885 10.302 -26.890 1.00 61.47 93 GLU A CA 1
ATOM 684 C C . GLU A 1 93 ? 6.627 9.939 -26.093 1.00 61.47 93 GLU A C 1
ATOM 686 O O . GLU A 1 93 ? 6.410 8.783 -25.752 1.00 61.47 93 GLU A O 1
ATOM 691 N N . THR A 1 94 ? 5.737 10.927 -25.925 1.00 56.66 94 THR A N 1
ATOM 692 C CA . THR A 1 94 ? 4.422 10.886 -25.241 1.00 56.66 94 THR A CA 1
ATOM 693 C C . THR A 1 94 ? 4.444 11.013 -23.706 1.00 56.66 94 THR A C 1
ATOM 695 O O . THR A 1 94 ? 5.451 10.790 -23.046 1.00 56.66 94 THR A O 1
ATOM 698 N N . ASN A 1 95 ? 3.304 11.394 -23.116 1.00 58.62 95 ASN A N 1
ATOM 699 C CA . ASN A 1 95 ? 3.134 11.545 -21.658 1.00 58.62 95 ASN A CA 1
ATOM 700 C C . ASN A 1 95 ? 2.606 10.260 -20.983 1.00 58.62 95 ASN A C 1
ATOM 702 O O . ASN A 1 95 ? 2.112 10.310 -19.858 1.00 58.62 95 ASN A O 1
ATOM 706 N N . ARG A 1 96 ? 2.609 9.112 -21.675 1.00 60.84 96 ARG A N 1
ATOM 707 C CA . ARG A 1 96 ? 1.974 7.880 -21.181 1.00 60.84 96 ARG A CA 1
ATOM 708 C C . ARG A 1 96 ? 3.019 6.921 -20.630 1.00 60.84 96 ARG A C 1
ATOM 710 O O . ARG A 1 96 ? 3.938 6.553 -21.343 1.00 60.84 96 ARG A O 1
ATOM 717 N N . VAL A 1 97 ? 2.867 6.488 -19.378 1.00 70.94 97 VAL A N 1
ATOM 718 C CA . VAL A 1 97 ? 3.670 5.378 -18.842 1.00 70.94 97 VAL A CA 1
ATOM 719 C C . VAL A 1 97 ? 3.244 4.097 -19.545 1.00 70.94 97 VAL A C 1
ATOM 721 O O . VAL A 1 97 ? 2.072 3.717 -19.489 1.00 70.94 97 VAL A O 1
ATOM 724 N N . GLU A 1 98 ? 4.198 3.417 -20.168 1.00 68.69 98 GLU A N 1
ATOM 725 C CA . GLU A 1 98 ? 3.963 2.152 -20.854 1.00 68.69 98 GLU A CA 1
ATOM 726 C C . GLU A 1 98 ? 4.705 1.023 -20.142 1.00 68.69 98 GLU A C 1
ATOM 728 O O . GLU A 1 98 ? 5.839 1.172 -19.688 1.00 68.69 98 GLU A O 1
ATOM 733 N N . SER A 1 99 ? 4.063 -0.136 -20.038 1.00 63.91 99 SER A N 1
ATOM 734 C CA . SER A 1 99 ? 4.702 -1.352 -19.540 1.00 63.91 99 SER A CA 1
ATOM 735 C C . SER A 1 99 ? 4.866 -2.309 -20.704 1.00 63.91 99 SER A C 1
ATOM 737 O O . SER A 1 99 ? 3.885 -2.744 -21.306 1.00 63.91 99 SER A O 1
ATOM 739 N N . VAL A 1 100 ? 6.113 -2.634 -21.022 1.00 57.53 100 VAL A N 1
ATOM 740 C CA . VAL A 1 100 ? 6.457 -3.550 -22.103 1.00 57.53 100 VAL A CA 1
ATOM 741 C C . VAL A 1 100 ? 6.970 -4.834 -21.480 1.00 57.53 100 VAL A C 1
ATOM 743 O O . VAL A 1 100 ? 7.897 -4.831 -20.674 1.00 57.53 100 VAL A O 1
ATOM 746 N N . THR A 1 101 ? 6.374 -5.961 -21.855 1.00 61.00 101 THR A N 1
ATOM 747 C CA . THR A 1 101 ? 6.929 -7.265 -21.492 1.00 61.00 101 THR A CA 1
ATOM 748 C C . THR A 1 101 ? 8.172 -7.516 -22.338 1.00 61.00 101 THR A C 1
ATOM 750 O O . THR A 1 101 ? 8.086 -7.719 -23.549 1.00 61.00 101 THR A O 1
ATOM 753 N N . ARG A 1 102 ? 9.341 -7.500 -21.705 1.00 62.97 102 ARG A N 1
ATOM 754 C CA . ARG A 1 102 ? 10.615 -7.847 -22.320 1.00 62.97 102 ARG A CA 1
ATOM 755 C C . ARG A 1 102 ? 10.893 -9.320 -22.079 1.00 62.97 102 ARG A C 1
ATOM 757 O O . ARG A 1 102 ? 11.035 -9.744 -20.941 1.00 62.97 102 ARG A O 1
ATOM 764 N N . ARG A 1 103 ? 11.049 -10.097 -23.145 1.00 57.34 103 ARG A N 1
ATOM 765 C CA . ARG A 1 103 ? 11.585 -11.456 -23.037 1.00 57.34 103 ARG A CA 1
ATOM 766 C C . ARG A 1 103 ? 13.112 -11.401 -23.023 1.00 57.34 103 ARG A C 1
ATOM 768 O O . ARG A 1 103 ? 13.712 -10.849 -23.944 1.00 57.34 103 ARG A O 1
ATOM 775 N N . SER A 1 104 ? 13.737 -11.942 -21.984 1.00 56.22 104 SER A N 1
ATOM 776 C CA . SER A 1 104 ? 15.178 -12.155 -21.929 1.00 56.22 104 SER A CA 1
ATOM 777 C C . SER A 1 104 ? 15.545 -13.298 -22.871 1.00 56.22 104 SER A C 1
ATOM 779 O O . SER A 1 104 ? 15.163 -14.454 -22.678 1.00 56.22 104 SER A O 1
ATOM 781 N N . VAL A 1 105 ? 16.253 -12.960 -23.944 1.00 44.47 105 VAL A N 1
ATOM 782 C CA . VAL A 1 105 ? 16.745 -13.932 -24.919 1.00 44.47 105 VAL A CA 1
ATOM 783 C C . VAL A 1 105 ? 18.033 -14.531 -24.353 1.00 44.47 105 VAL A C 1
ATOM 785 O O . VAL A 1 105 ? 19.067 -13.873 -24.369 1.00 44.47 105 VAL A O 1
ATOM 788 N N . GLY A 1 106 ? 17.959 -15.758 -23.825 1.00 44.50 106 GLY A N 1
ATOM 789 C CA . GLY A 1 106 ? 19.121 -16.504 -23.314 1.00 44.50 106 GLY A CA 1
ATOM 790 C C . GLY A 1 106 ? 19.007 -17.008 -21.872 1.00 44.50 106 GLY A C 1
ATOM 791 O O . GLY A 1 106 ? 19.837 -17.812 -21.460 1.00 44.50 106 GLY A O 1
ATOM 792 N N . ALA A 1 107 ? 17.981 -16.599 -21.119 1.00 53.84 107 ALA A N 1
ATOM 793 C CA . ALA A 1 107 ? 17.662 -17.246 -19.848 1.00 53.84 107 ALA A CA 1
ATOM 794 C C . ALA A 1 107 ? 17.181 -18.686 -20.110 1.00 53.84 107 ALA A C 1
ATOM 796 O O . ALA A 1 107 ? 16.450 -18.924 -21.076 1.00 53.84 107 ALA A O 1
ATOM 797 N N . ALA A 1 108 ? 17.600 -19.647 -19.279 1.00 47.81 108 ALA A N 1
ATOM 798 C CA . ALA A 1 108 ? 17.320 -21.077 -19.478 1.00 47.81 108 ALA A CA 1
ATOM 799 C C . ALA A 1 108 ? 15.812 -21.411 -19.513 1.00 47.81 108 ALA A C 1
ATOM 801 O O . ALA A 1 108 ? 15.405 -22.412 -20.096 1.00 47.81 108 ALA A O 1
ATOM 802 N N . ASP A 1 109 ? 14.988 -20.543 -18.933 1.00 55.09 109 ASP A N 1
ATOM 803 C CA . ASP A 1 109 ? 13.526 -20.593 -18.876 1.00 55.09 109 ASP A CA 1
ATOM 804 C C . ASP A 1 109 ? 12.835 -19.701 -19.934 1.00 55.09 109 ASP A C 1
ATOM 806 O O . ASP A 1 109 ? 11.608 -19.690 -20.046 1.00 55.09 109 ASP A O 1
ATOM 810 N N . GLY A 1 110 ? 13.595 -18.935 -20.727 1.00 56.12 110 GLY A N 1
ATOM 811 C CA . GLY A 1 110 ? 13.055 -17.931 -21.644 1.00 56.12 110 GLY A CA 1
ATOM 812 C C . GLY A 1 110 ? 12.313 -16.791 -20.933 1.00 56.12 110 GLY A C 1
ATOM 813 O O . GLY A 1 110 ? 11.312 -16.309 -21.484 1.00 56.12 110 GLY A O 1
ATOM 814 N N . PHE A 1 111 ? 12.791 -16.411 -19.738 1.00 61.22 111 PHE A N 1
ATOM 815 C CA . PHE A 1 111 ? 12.264 -15.397 -18.816 1.00 61.22 111 PHE A CA 1
ATOM 816 C C . PHE A 1 111 ? 11.667 -14.163 -19.507 1.00 61.22 111 PHE A C 1
ATOM 818 O O . PHE A 1 111 ? 12.240 -13.613 -20.445 1.00 61.22 111 PHE A O 1
ATOM 825 N N . SER A 1 112 ? 10.504 -13.709 -19.033 1.00 61.41 112 SER A N 1
ATOM 826 C CA . SER A 1 112 ? 9.868 -12.454 -19.442 1.00 61.41 112 SER A CA 1
ATOM 827 C C . SER A 1 112 ? 9.702 -11.538 -18.235 1.00 61.41 112 SER A C 1
ATOM 829 O O . SER A 1 112 ? 9.157 -11.961 -17.223 1.00 61.41 112 SER A O 1
ATOM 831 N N . GLN A 1 113 ? 10.143 -10.294 -18.372 1.00 70.50 113 GLN A N 1
ATOM 832 C CA . GLN A 1 113 ? 10.159 -9.261 -17.346 1.00 70.50 113 GLN A CA 1
ATOM 833 C C . GLN A 1 113 ? 9.316 -8.067 -17.786 1.00 70.50 113 GLN A C 1
ATOM 835 O O . GLN A 1 113 ? 9.265 -7.756 -18.977 1.00 70.50 113 GLN A O 1
ATOM 840 N N . LEU A 1 114 ? 8.702 -7.341 -16.852 1.00 72.88 114 LEU A N 1
ATOM 841 C CA . LEU A 1 114 ? 8.157 -6.026 -17.182 1.00 72.88 114 LEU A CA 1
ATOM 842 C C . LEU A 1 114 ? 9.293 -5.002 -17.218 1.00 72.88 114 LEU A C 1
ATOM 844 O O . LEU A 1 114 ? 9.954 -4.763 -16.214 1.00 72.88 114 LEU A O 1
ATOM 848 N N . ALA A 1 115 ? 9.489 -4.378 -18.375 1.00 82.00 115 ALA A N 1
ATOM 849 C CA . ALA A 1 115 ? 10.223 -3.132 -18.496 1.00 82.00 115 ALA A CA 1
ATOM 850 C C . ALA A 1 115 ? 9.222 -1.973 -18.484 1.00 82.00 115 ALA A C 1
ATOM 852 O O . ALA A 1 115 ? 8.192 -2.016 -19.165 1.00 82.00 115 ALA A O 1
ATOM 853 N N . ILE A 1 116 ? 9.513 -0.933 -17.712 1.00 84.12 116 ILE A N 1
ATOM 854 C CA . ILE A 1 116 ? 8.666 0.257 -17.628 1.00 84.12 116 ILE A CA 1
ATOM 855 C C . ILE A 1 116 ? 9.286 1.334 -18.502 1.00 84.12 116 ILE A C 1
ATOM 857 O O . ILE A 1 116 ? 10.392 1.797 -18.242 1.00 84.12 116 ILE A O 1
ATOM 861 N N . HIS A 1 117 ? 8.569 1.746 -19.534 1.00 84.00 117 HIS A N 1
ATOM 862 C CA . HIS A 1 117 ? 8.950 2.869 -20.369 1.00 84.00 117 HIS A CA 1
ATOM 863 C C . HIS A 1 117 ? 8.296 4.136 -19.817 1.00 84.00 117 HIS A C 1
ATOM 865 O O . HIS A 1 117 ? 7.076 4.214 -19.674 1.00 84.00 117 HIS A O 1
ATOM 871 N N . VAL A 1 118 ? 9.129 5.123 -19.488 1.00 81.31 118 VAL A N 1
ATOM 872 C CA . VAL A 1 118 ? 8.723 6.445 -19.000 1.00 81.31 118 VAL A CA 1
ATOM 873 C C . VAL A 1 118 ? 9.087 7.458 -20.079 1.00 81.31 118 VAL A C 1
ATOM 875 O O . VAL A 1 118 ? 10.230 7.919 -20.120 1.00 81.31 118 VAL A O 1
ATOM 878 N N . PRO A 1 119 ? 8.174 7.781 -21.005 1.00 68.44 119 PRO A N 1
ATOM 879 C CA . PRO A 1 119 ? 8.579 8.461 -22.226 1.00 68.44 119 PRO A CA 1
ATOM 880 C C . PRO A 1 119 ? 8.738 9.975 -22.074 1.00 68.44 119 PRO A C 1
ATOM 882 O O . PRO A 1 119 ? 9.472 10.586 -22.841 1.00 68.44 119 PRO A O 1
ATOM 885 N N . ASN A 1 120 ? 8.118 10.582 -21.061 1.00 73.50 120 ASN A N 1
ATOM 886 C CA . ASN A 1 120 ? 8.450 11.933 -20.628 1.00 73.50 120 ASN A CA 1
ATOM 887 C C . ASN A 1 120 ? 8.468 12.015 -19.093 1.00 73.50 120 ASN A C 1
ATOM 889 O O . ASN A 1 120 ? 7.415 12.212 -18.488 1.00 73.50 120 ASN A O 1
ATOM 893 N N . PRO A 1 121 ? 9.639 11.873 -18.448 1.00 67.94 121 PRO A N 1
ATOM 894 C CA . PRO A 1 121 ? 9.748 11.937 -16.990 1.00 67.94 121 PRO A CA 1
ATOM 895 C C . PRO A 1 121 ? 9.324 13.287 -16.387 1.00 67.94 121 PRO A C 1
ATOM 897 O O . PRO A 1 121 ? 8.965 13.317 -15.216 1.00 67.94 121 PRO A O 1
ATOM 900 N N . ASP A 1 122 ? 9.310 14.379 -17.161 1.00 70.88 122 ASP A N 1
ATOM 901 C CA . ASP A 1 122 ? 8.950 15.712 -16.647 1.00 70.88 122 ASP A CA 1
ATOM 902 C C . ASP A 1 122 ? 7.436 15.909 -16.493 1.00 70.88 122 ASP A C 1
ATOM 904 O O . ASP A 1 122 ? 6.987 16.784 -15.758 1.00 70.88 122 ASP A O 1
ATOM 908 N N . THR A 1 123 ? 6.634 15.127 -17.218 1.00 74.12 123 THR A N 1
ATOM 909 C CA . THR A 1 123 ? 5.163 15.257 -17.249 1.00 74.12 123 THR A CA 1
ATOM 910 C C . THR A 1 123 ? 4.452 13.956 -16.897 1.00 74.12 123 THR A C 1
ATOM 912 O O . THR A 1 123 ? 3.240 13.835 -17.073 1.00 74.12 123 THR A O 1
ATOM 915 N N . VAL A 1 124 ? 5.211 12.969 -16.421 1.00 79.56 124 VAL A N 1
ATOM 916 C CA . VAL A 1 124 ? 4.689 11.653 -16.086 1.00 79.56 124 VAL A CA 1
ATOM 917 C C . VAL A 1 124 ? 3.733 11.742 -14.898 1.00 79.56 124 VAL A C 1
ATOM 919 O O . VAL A 1 124 ? 4.016 12.395 -13.894 1.00 79.56 124 VAL A O 1
ATOM 922 N N . ASP A 1 125 ? 2.608 11.038 -14.993 1.00 84.81 125 ASP A N 1
ATOM 923 C CA . ASP A 1 125 ? 1.758 10.794 -13.833 1.00 84.81 125 ASP A CA 1
ATOM 924 C C . ASP A 1 125 ? 2.509 9.887 -12.843 1.00 84.81 125 ASP A C 1
ATOM 926 O O . ASP A 1 125 ? 2.761 8.705 -13.106 1.00 84.81 125 ASP A O 1
ATOM 930 N N . LEU A 1 126 ? 2.899 10.465 -11.705 1.00 86.06 126 LEU A N 1
ATOM 931 C CA . LEU A 1 126 ? 3.661 9.776 -10.667 1.00 86.06 126 LEU A CA 1
ATOM 932 C C . LEU A 1 126 ? 2.852 8.675 -9.972 1.00 86.06 126 LEU A C 1
ATOM 934 O O . LEU A 1 126 ? 3.449 7.696 -9.522 1.00 86.06 126 LEU A O 1
ATOM 938 N N . GLU A 1 127 ? 1.524 8.797 -9.880 1.00 87.19 127 GLU A N 1
ATOM 939 C CA . GLU A 1 127 ? 0.685 7.732 -9.322 1.00 87.19 127 GLU A CA 1
ATOM 940 C C . GLU A 1 127 ? 0.648 6.549 -10.287 1.00 87.19 127 GLU A C 1
ATOM 942 O O . GLU A 1 127 ? 0.916 5.419 -9.880 1.00 87.19 127 GLU A O 1
ATOM 947 N N . LEU A 1 128 ? 0.451 6.809 -11.582 1.00 86.25 128 LEU A N 1
ATOM 948 C CA . LEU A 1 128 ? 0.496 5.757 -12.597 1.00 86.25 128 LEU A CA 1
ATOM 949 C C . LEU A 1 128 ? 1.872 5.077 -12.646 1.00 86.25 128 LEU A C 1
ATOM 951 O O . LEU A 1 128 ? 1.957 3.852 -12.733 1.00 86.25 128 LEU A O 1
ATOM 955 N N . LEU A 1 129 ? 2.962 5.847 -12.559 1.00 88.62 129 LEU A N 1
ATOM 956 C CA . LEU A 1 129 ? 4.311 5.285 -12.491 1.00 88.62 129 LEU A CA 1
ATOM 957 C C . LEU A 1 129 ? 4.483 4.396 -11.251 1.00 88.62 129 LEU A C 1
ATOM 959 O O . LEU A 1 129 ? 5.040 3.302 -11.354 1.00 88.62 129 LEU A O 1
ATOM 963 N N . ARG A 1 130 ? 3.964 4.824 -10.094 1.00 90.88 130 ARG A N 1
ATOM 964 C CA . ARG A 1 130 ? 3.977 4.030 -8.860 1.00 90.88 130 ARG A CA 1
ATOM 965 C C . ARG A 1 130 ? 3.214 2.718 -9.017 1.00 90.88 130 ARG A C 1
ATOM 967 O O . ARG A 1 130 ? 3.734 1.679 -8.619 1.00 90.88 130 ARG A O 1
ATOM 974 N N . GLU A 1 131 ? 2.034 2.750 -9.631 1.00 90.25 131 GLU A N 1
ATOM 975 C CA . GLU A 1 131 ? 1.242 1.552 -9.931 1.00 90.25 131 GLU A CA 1
ATOM 976 C C . GLU A 1 131 ? 2.004 0.579 -10.837 1.00 90.25 131 GLU A C 1
ATOM 978 O O . GLU A 1 131 ? 2.051 -0.616 -10.548 1.00 90.25 131 GLU A O 1
ATOM 983 N N . ARG A 1 132 ? 2.662 1.069 -11.896 1.00 89.00 132 ARG A N 1
ATOM 984 C CA . ARG A 1 132 ? 3.443 0.206 -12.801 1.00 89.00 132 ARG A CA 1
ATOM 985 C C . ARG A 1 132 ? 4.672 -0.398 -12.139 1.00 89.00 132 ARG A C 1
ATOM 987 O O . ARG A 1 132 ? 4.971 -1.565 -12.385 1.00 89.00 132 ARG A O 1
ATOM 994 N N . ILE A 1 133 ? 5.357 0.361 -11.285 1.00 89.62 133 ILE A N 1
ATOM 995 C CA . ILE A 1 133 ? 6.479 -0.156 -10.491 1.00 89.62 133 ILE A CA 1
ATOM 996 C C . ILE A 1 133 ? 5.982 -1.239 -9.530 1.00 89.62 133 ILE A C 1
ATOM 998 O O . ILE A 1 133 ? 6.563 -2.321 -9.486 1.00 89.62 133 ILE A O 1
ATOM 1002 N N . ALA A 1 134 ? 4.883 -0.988 -8.813 1.00 88.56 134 ALA A N 1
ATOM 1003 C CA . ALA A 1 134 ? 4.290 -1.961 -7.901 1.00 88.56 134 ALA A CA 1
ATOM 1004 C C . ALA A 1 134 ? 3.871 -3.248 -8.626 1.00 88.56 134 ALA A C 1
ATOM 1006 O O . ALA A 1 134 ? 4.223 -4.341 -8.188 1.00 88.56 134 ALA A O 1
ATOM 1007 N N . GLU A 1 135 ? 3.181 -3.126 -9.765 1.00 87.88 135 GLU A N 1
ATOM 1008 C CA . GLU A 1 135 ? 2.791 -4.265 -10.598 1.00 87.88 135 GLU A CA 1
ATOM 1009 C C . GLU A 1 135 ? 4.012 -5.083 -11.027 1.00 87.88 135 GLU A C 1
ATOM 1011 O O . GLU A 1 135 ? 4.020 -6.301 -10.858 1.00 87.88 135 GLU A O 1
ATOM 1016 N N . ALA A 1 136 ? 5.058 -4.434 -11.541 1.00 86.25 136 ALA A N 1
ATOM 1017 C CA . ALA A 1 136 ? 6.259 -5.126 -11.993 1.00 86.25 136 ALA A CA 1
ATOM 1018 C C . ALA A 1 136 ? 6.971 -5.869 -10.855 1.00 86.25 136 ALA A C 1
ATOM 1020 O O . ALA A 1 136 ? 7.305 -7.043 -11.007 1.00 86.25 136 ALA A O 1
ATOM 1021 N N . LEU A 1 137 ? 7.128 -5.230 -9.694 1.00 86.31 137 LEU A N 1
ATOM 1022 C CA . LEU A 1 137 ? 7.741 -5.850 -8.519 1.00 86.31 137 LEU A CA 1
ATOM 1023 C C . LEU A 1 137 ? 6.929 -7.047 -7.997 1.00 86.31 137 LEU A C 1
ATOM 1025 O O . LEU A 1 137 ? 7.503 -8.088 -7.674 1.00 86.31 137 LEU A O 1
ATOM 1029 N N . LEU A 1 138 ? 5.598 -6.929 -7.949 1.00 83.25 138 LEU A N 1
ATOM 1030 C CA . LEU A 1 138 ? 4.713 -8.024 -7.544 1.00 83.25 138 LEU A CA 1
ATOM 1031 C C . LEU A 1 138 ? 4.763 -9.189 -8.539 1.00 83.25 138 LEU A C 1
ATOM 1033 O O . LEU A 1 138 ? 4.790 -10.346 -8.118 1.00 83.25 138 LEU A O 1
ATOM 1037 N N . ARG A 1 139 ? 4.824 -8.906 -9.848 1.00 82.00 139 ARG A N 1
ATOM 1038 C CA . ARG A 1 139 ? 4.964 -9.945 -10.881 1.00 82.00 139 ARG A CA 1
ATOM 1039 C C . ARG A 1 139 ? 6.274 -10.705 -10.750 1.00 82.00 139 ARG A C 1
ATOM 1041 O O . ARG A 1 139 ? 6.266 -11.931 -10.839 1.00 82.00 139 ARG A O 1
ATOM 1048 N N . GLU A 1 140 ? 7.377 -10.003 -10.507 1.00 79.69 140 GLU A N 1
ATOM 1049 C CA . GLU A 1 140 ? 8.668 -10.659 -10.298 1.00 79.69 140 GLU A CA 1
ATOM 1050 C C . GLU A 1 140 ? 8.674 -11.511 -9.032 1.00 79.69 140 GLU A C 1
ATOM 1052 O O . GLU A 1 140 ? 9.135 -12.652 -9.068 1.00 79.69 140 GLU A O 1
ATOM 1057 N N . ARG A 1 141 ? 8.071 -11.028 -7.938 1.00 79.75 141 ARG A N 1
ATOM 1058 C CA . ARG A 1 141 ? 7.917 -11.841 -6.726 1.00 79.75 141 ARG A CA 1
ATOM 1059 C C . ARG A 1 141 ? 7.097 -13.100 -6.994 1.00 79.75 141 ARG A C 1
ATOM 1061 O O . ARG A 1 141 ? 7.503 -14.190 -6.601 1.00 79.75 141 ARG A O 1
ATOM 1068 N N . ALA A 1 142 ? 5.961 -12.970 -7.669 1.00 78.56 142 ALA A N 1
ATOM 1069 C CA . ALA A 1 142 ? 5.116 -14.109 -7.996 1.00 78.56 142 ALA A CA 1
ATOM 1070 C C . ALA A 1 142 ? 5.832 -15.126 -8.901 1.00 78.56 142 ALA A C 1
ATOM 1072 O O . ALA A 1 142 ? 5.701 -16.334 -8.712 1.00 78.56 142 ALA A O 1
ATOM 1073 N N . ARG A 1 143 ? 6.650 -14.661 -9.847 1.00 76.94 143 ARG A N 1
ATOM 1074 C CA . ARG A 1 143 ? 7.500 -15.542 -10.650 1.00 76.94 143 ARG A CA 1
ATOM 1075 C C . ARG A 1 143 ? 8.548 -16.261 -9.800 1.00 76.94 143 ARG A C 1
ATOM 1077 O O . ARG A 1 143 ? 8.695 -17.469 -9.949 1.00 76.94 143 ARG A O 1
ATOM 1084 N N . ALA A 1 144 ? 9.251 -15.554 -8.914 1.00 76.69 144 ALA A N 1
ATOM 1085 C CA . ALA A 1 144 ? 10.254 -16.151 -8.025 1.00 76.69 144 ALA A CA 1
ATOM 1086 C C . ALA A 1 144 ? 9.659 -17.259 -7.134 1.00 76.69 144 ALA A C 1
ATOM 1088 O O . ALA A 1 144 ? 10.338 -18.216 -6.779 1.00 76.69 144 ALA A O 1
ATOM 1089 N N . LEU A 1 145 ? 8.362 -17.166 -6.835 1.00 75.88 145 LEU A N 1
ATOM 1090 C CA . LEU A 1 145 ? 7.585 -18.178 -6.117 1.00 75.88 145 LEU A CA 1
ATOM 1091 C C . LEU A 1 145 ? 7.067 -19.328 -7.010 1.00 75.88 145 LEU A C 1
ATOM 1093 O O . LEU A 1 145 ? 6.298 -20.168 -6.546 1.00 75.88 145 LEU A O 1
ATOM 1097 N N . GLY A 1 146 ? 7.456 -19.381 -8.287 1.00 74.56 146 GLY A N 1
ATOM 1098 C CA . GLY A 1 146 ? 7.062 -20.425 -9.241 1.00 74.56 146 GLY A CA 1
ATOM 1099 C C . GLY A 1 146 ? 5.756 -20.157 -10.001 1.00 74.56 146 GLY A C 1
ATOM 1100 O O . GLY A 1 146 ? 5.228 -21.066 -10.641 1.00 74.56 146 GLY A O 1
ATOM 1101 N N . GLY A 1 147 ? 5.214 -18.935 -9.946 1.00 72.31 147 GLY A N 1
ATOM 1102 C CA . GLY A 1 147 ? 4.021 -18.540 -10.700 1.00 72.31 147 GLY A CA 1
ATOM 1103 C C . GLY A 1 147 ? 4.269 -18.396 -12.207 1.00 72.31 147 GLY A C 1
ATOM 1104 O O . GLY A 1 147 ? 5.347 -17.996 -12.648 1.00 72.31 147 GLY A O 1
ATOM 1105 N N . ALA A 1 148 ? 3.245 -18.678 -13.018 1.00 68.31 148 ALA A N 1
ATOM 1106 C CA . ALA A 1 148 ? 3.291 -18.472 -14.465 1.00 68.31 148 ALA A CA 1
ATOM 1107 C C . ALA A 1 148 ? 2.849 -17.047 -14.825 1.00 68.31 148 ALA A C 1
ATOM 1109 O O . ALA A 1 148 ? 1.856 -16.560 -14.306 1.00 68.31 148 ALA A O 1
ATOM 1110 N N . TYR A 1 149 ? 3.484 -16.392 -15.802 1.00 64.44 149 TYR A N 1
ATOM 1111 C CA . TYR A 1 149 ? 3.148 -15.002 -16.171 1.00 64.44 149 TYR A CA 1
ATOM 1112 C C . TYR A 1 149 ? 1.670 -14.777 -16.559 1.00 64.44 149 TYR A C 1
ATOM 1114 O O . TYR A 1 149 ? 1.145 -13.671 -16.428 1.00 64.44 149 TYR A O 1
ATOM 1122 N N . ALA A 1 150 ? 0.993 -15.830 -17.033 1.00 53.25 150 ALA A N 1
ATOM 1123 C CA . ALA A 1 150 ? -0.429 -15.817 -17.368 1.00 53.25 150 ALA A CA 1
ATOM 1124 C C . ALA A 1 150 ? -1.353 -15.779 -16.135 1.00 53.25 150 ALA A C 1
ATOM 1126 O O . ALA A 1 150 ? -2.440 -15.213 -16.235 1.00 53.25 150 ALA A O 1
ATOM 1127 N N . SER A 1 151 ? -0.935 -16.327 -14.985 1.00 57.66 151 SER A N 1
ATOM 1128 C CA . SER A 1 151 ? -1.695 -16.234 -13.730 1.00 57.66 151 SER A CA 1
ATOM 1129 C C . SER A 1 151 ? -1.529 -14.880 -13.028 1.00 57.66 151 SER A C 1
ATOM 1131 O O . SER A 1 151 ? -2.332 -14.551 -12.165 1.00 57.66 151 SER A O 1
ATOM 1133 N N . LEU A 1 152 ? -0.584 -14.038 -13.473 1.00 66.69 152 LEU A N 1
ATOM 1134 C CA . LEU A 1 152 ? -0.252 -12.733 -12.874 1.00 66.69 152 LEU A CA 1
ATOM 1135 C C . LEU A 1 152 ? -1.104 -11.555 -13.384 1.00 66.69 152 LEU A C 1
ATOM 1137 O O . LEU A 1 152 ? -0.675 -10.400 -13.332 1.00 66.69 152 LEU A O 1
ATOM 1141 N N . ARG A 1 153 ? -2.287 -11.810 -13.960 1.00 74.94 153 ARG A N 1
ATOM 1142 C CA . ARG A 1 153 ? -3.203 -10.735 -14.378 1.00 74.94 153 ARG A CA 1
ATOM 1143 C C . ARG A 1 153 ? -4.094 -10.324 -13.212 1.00 74.94 153 ARG A C 1
ATOM 1145 O O . ARG A 1 153 ? -5.201 -10.831 -13.059 1.00 74.94 153 ARG A O 1
ATOM 1152 N N . TRP A 1 154 ? -3.602 -9.381 -12.420 1.00 83.44 154 TRP A N 1
ATOM 1153 C CA . TRP A 1 154 ? -4.383 -8.726 -11.376 1.00 83.44 154 TRP A CA 1
ATOM 1154 C C . TRP A 1 154 ? -5.295 -7.637 -11.951 1.00 83.44 154 TRP A C 1
ATOM 1156 O O . TRP A 1 154 ? -4.919 -6.978 -12.927 1.00 83.44 154 TRP A O 1
ATOM 1166 N N . PRO A 1 155 ? -6.481 -7.409 -11.363 1.00 87.19 155 PRO A N 1
ATOM 1167 C CA . PRO A 1 155 ? -7.305 -6.272 -11.735 1.00 87.19 155 PRO A CA 1
ATOM 1168 C C . PRO A 1 155 ? -6.604 -4.966 -11.339 1.00 87.19 155 PRO A C 1
ATOM 1170 O O . PRO A 1 155 ? -5.904 -4.895 -10.328 1.00 87.19 155 PRO A O 1
ATOM 1173 N N . ALA A 1 156 ? -6.820 -3.905 -12.120 1.00 87.56 156 ALA A N 1
ATOM 1174 C CA . ALA A 1 156 ? -6.151 -2.621 -11.899 1.00 87.56 156 ALA A CA 1
ATOM 1175 C C . ALA A 1 156 ? -6.410 -2.049 -10.493 1.00 87.56 156 ALA A C 1
ATOM 1177 O O . ALA A 1 156 ? -5.512 -1.462 -9.892 1.00 87.56 156 ALA A O 1
ATOM 1178 N N . TRP A 1 157 ? -7.611 -2.260 -9.938 1.00 90.25 157 TRP A N 1
ATOM 1179 C CA . TRP A 1 157 ? -7.930 -1.82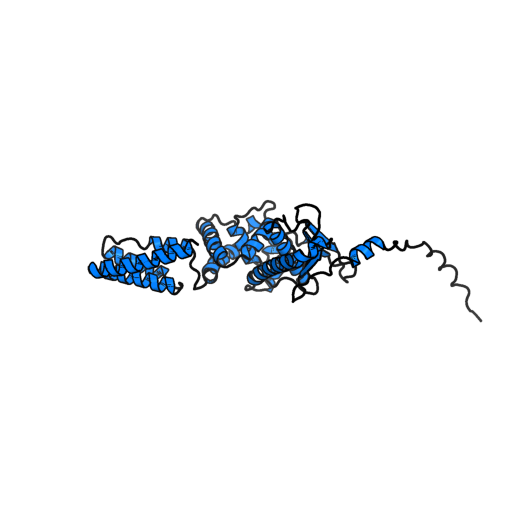4 -8.579 1.00 90.25 157 TRP A CA 1
ATOM 1180 C C . TRP A 1 157 ? -7.032 -2.491 -7.529 1.00 90.25 157 TRP A C 1
ATOM 1182 O O . TRP A 1 157 ? -6.696 -1.840 -6.546 1.00 90.25 157 TRP A O 1
ATOM 1192 N N . PHE A 1 158 ? -6.599 -3.743 -7.734 1.00 88.94 158 PHE A N 1
ATOM 1193 C CA . PHE A 1 158 ? -5.766 -4.459 -6.765 1.00 88.94 158 PHE A CA 1
ATOM 1194 C C . PHE A 1 158 ? -4.351 -3.887 -6.715 1.00 88.94 158 PHE A C 1
ATOM 1196 O O . PHE A 1 158 ? -3.793 -3.714 -5.637 1.00 88.94 158 PHE A O 1
ATOM 1203 N N . ILE A 1 159 ? -3.791 -3.516 -7.868 1.00 89.06 159 ILE A N 1
ATOM 1204 C CA . ILE A 1 159 ? -2.489 -2.841 -7.925 1.00 89.06 159 ILE A CA 1
ATOM 1205 C C . ILE A 1 159 ? -2.556 -1.485 -7.218 1.00 89.06 159 ILE A C 1
ATOM 1207 O O . ILE A 1 159 ? -1.703 -1.183 -6.384 1.00 89.06 159 ILE A O 1
ATOM 1211 N N . ARG A 1 160 ? -3.612 -0.701 -7.479 1.00 91.19 160 ARG A N 1
ATOM 1212 C CA . ARG A 1 160 ? -3.863 0.558 -6.759 1.00 91.19 160 ARG A CA 1
ATOM 1213 C C . ARG A 1 160 ? -3.989 0.346 -5.258 1.00 91.19 160 ARG A C 1
ATOM 1215 O O . ARG A 1 160 ? -3.388 1.074 -4.477 1.00 91.19 160 ARG A O 1
ATOM 1222 N N . ALA A 1 161 ? -4.732 -0.679 -4.862 1.00 89.94 161 ALA A N 1
ATOM 1223 C CA . ALA A 1 161 ? -4.923 -1.054 -3.475 1.00 89.94 161 ALA A CA 1
ATOM 1224 C C . ALA A 1 161 ? -3.617 -1.486 -2.791 1.00 89.94 161 ALA A C 1
ATOM 1226 O O . ALA A 1 161 ? -3.394 -1.111 -1.647 1.00 89.94 161 ALA A O 1
ATOM 1227 N N . ALA A 1 162 ? -2.734 -2.217 -3.477 1.00 87.50 162 ALA A N 1
ATOM 1228 C CA . ALA A 1 162 ? -1.420 -2.595 -2.956 1.00 87.50 162 ALA A CA 1
ATOM 1229 C C . ALA A 1 162 ? -0.514 -1.368 -2.755 1.00 87.50 162 ALA A C 1
ATOM 1231 O O . ALA A 1 162 ? 0.163 -1.248 -1.732 1.00 87.50 162 ALA A O 1
ATOM 1232 N N . VAL A 1 163 ? -0.547 -0.419 -3.697 1.00 89.56 163 VAL A N 1
ATOM 1233 C CA . VAL A 1 163 ? 0.125 0.879 -3.547 1.00 89.56 163 VAL A CA 1
ATOM 1234 C C . VAL A 1 163 ? -0.438 1.642 -2.352 1.00 89.56 163 VAL A C 1
ATOM 1236 O O . VAL A 1 163 ? 0.330 2.143 -1.533 1.00 89.56 163 VAL A O 1
ATOM 1239 N N . ASP A 1 164 ? -1.759 1.711 -2.222 1.00 87.88 164 ASP A N 1
ATOM 1240 C CA . ASP A 1 164 ? -2.421 2.373 -1.102 1.00 87.88 164 ASP A CA 1
ATOM 1241 C C . ASP A 1 164 ? -2.064 1.708 0.237 1.00 87.88 164 ASP A C 1
ATOM 1243 O O . ASP A 1 164 ? -1.625 2.402 1.147 1.00 87.88 164 ASP A O 1
ATOM 1247 N N . ALA A 1 165 ? -2.099 0.377 0.331 1.00 82.12 165 ALA A N 1
ATOM 1248 C CA . ALA A 1 165 ? -1.680 -0.385 1.512 1.00 82.12 165 ALA A CA 1
ATOM 1249 C C . ALA A 1 165 ? -0.227 -0.102 1.935 1.00 82.12 165 ALA A C 1
ATOM 1251 O O . ALA A 1 165 ? 0.104 -0.103 3.124 1.00 82.12 165 ALA A O 1
ATOM 1252 N N . SER A 1 166 ? 0.646 0.178 0.964 1.00 81.50 166 SER A N 1
ATOM 1253 C CA . SER A 1 166 ? 2.043 0.533 1.216 1.00 81.50 166 SER A CA 1
ATOM 1254 C C . SER A 1 166 ? 2.237 1.938 1.789 1.00 81.50 166 SER A C 1
ATOM 1256 O O . SER A 1 166 ? 3.315 2.246 2.298 1.00 81.50 166 SER A O 1
ATOM 1258 N N . ARG A 1 167 ? 1.210 2.799 1.751 1.00 76.75 167 ARG A N 1
ATOM 1259 C CA . ARG A 1 167 ? 1.290 4.155 2.309 1.00 76.75 167 ARG A CA 1
ATOM 1260 C C . ARG A 1 167 ? 1.452 4.084 3.834 1.00 76.75 167 ARG A C 1
ATOM 1262 O O . ARG A 1 167 ? 0.974 3.157 4.487 1.00 76.75 167 ARG A O 1
ATOM 1269 N N . GLY A 1 168 ? 2.175 5.059 4.386 1.00 67.75 168 GLY A N 1
ATOM 1270 C CA . GLY A 1 168 ? 2.615 5.073 5.785 1.00 67.75 168 GLY A CA 1
ATOM 1271 C C . GLY A 1 168 ? 1.493 5.045 6.837 1.00 67.75 168 GLY A C 1
ATOM 1272 O O . GLY A 1 168 ? 0.303 5.134 6.539 1.00 67.75 168 GLY A O 1
ATOM 1273 N N . ASN A 1 169 ? 1.895 4.958 8.107 1.00 64.81 169 ASN A N 1
ATOM 1274 C CA . ASN A 1 169 ? 1.012 4.616 9.233 1.00 64.81 169 ASN A CA 1
ATOM 1275 C C . ASN A 1 169 ? -0.180 5.566 9.456 1.00 64.81 169 ASN A C 1
ATOM 1277 O O . ASN A 1 169 ? -1.247 5.102 9.847 1.00 64.81 169 ASN A O 1
ATOM 1281 N N . VAL A 1 170 ? -0.032 6.869 9.187 1.00 57.12 170 VAL A N 1
ATOM 1282 C CA . VAL A 1 170 ? -1.124 7.853 9.353 1.00 57.12 170 VAL A CA 1
ATOM 1283 C C . VAL A 1 170 ? -2.285 7.542 8.409 1.00 57.12 170 VAL A C 1
ATOM 1285 O O . VAL A 1 170 ? -3.431 7.442 8.842 1.00 57.12 170 VAL A O 1
ATOM 1288 N N . TRP A 1 171 ? -1.973 7.299 7.134 1.00 68.56 171 TRP A N 1
ATOM 1289 C CA . TRP A 1 171 ? -2.972 6.939 6.134 1.00 68.56 171 TRP A CA 1
ATOM 1290 C C . TRP A 1 171 ? -3.643 5.602 6.471 1.00 68.56 171 TRP A C 1
ATOM 1292 O O . TRP A 1 171 ? -4.864 5.492 6.378 1.00 68.56 171 TRP A O 1
ATOM 1302 N N . ARG A 1 172 ? -2.869 4.605 6.930 1.00 70.69 172 ARG A N 1
ATOM 1303 C CA . ARG A 1 172 ? -3.422 3.301 7.335 1.00 70.69 172 ARG A CA 1
ATOM 1304 C C . ARG A 1 172 ? -4.453 3.454 8.442 1.00 70.69 172 ARG A C 1
ATOM 1306 O O . ARG A 1 172 ? -5.507 2.837 8.377 1.00 70.69 172 ARG A O 1
ATOM 1313 N N . ALA A 1 173 ? -4.180 4.291 9.433 1.00 66.81 173 ALA A N 1
ATOM 1314 C CA . ALA A 1 173 ? -5.083 4.455 10.558 1.00 66.81 173 ALA A CA 1
ATOM 1315 C C . ALA A 1 173 ? -6.400 5.155 10.162 1.00 66.81 173 ALA A C 1
ATOM 1317 O O . ALA A 1 173 ? -7.471 4.700 10.557 1.00 66.81 173 ALA A O 1
ATOM 1318 N N . GLU A 1 174 ? -6.359 6.184 9.309 1.00 70.25 174 GLU A N 1
ATOM 1319 C CA . GLU A 1 174 ? -7.577 6.811 8.762 1.00 70.25 174 GLU A CA 1
ATOM 1320 C C . GLU A 1 174 ? -8.374 5.867 7.852 1.00 70.25 174 GLU A C 1
ATOM 1322 O O . GLU A 1 174 ? -9.604 5.789 7.931 1.00 70.25 174 GLU A O 1
ATOM 1327 N N . ALA A 1 175 ? -7.678 5.130 6.986 1.00 75.69 175 ALA A N 1
ATOM 1328 C CA . ALA A 1 175 ? -8.301 4.164 6.096 1.00 75.69 175 ALA A CA 1
ATOM 1329 C C . ALA A 1 175 ? -8.941 3.010 6.888 1.00 75.69 175 ALA A C 1
ATOM 1331 O O . ALA A 1 175 ? -10.025 2.547 6.525 1.00 75.69 175 ALA A O 1
ATOM 1332 N N . TYR A 1 176 ? -8.311 2.581 7.989 1.00 80.75 176 TYR A N 1
ATOM 1333 C CA . TYR A 1 176 ? -8.831 1.529 8.860 1.00 80.75 176 TYR A CA 1
ATOM 1334 C C . TYR A 1 176 ? -10.176 1.928 9.448 1.00 80.75 176 TYR A C 1
ATOM 1336 O O . TYR A 1 176 ? -11.125 1.156 9.384 1.00 80.75 176 TYR A O 1
ATOM 1344 N N . GLU A 1 177 ? -10.296 3.152 9.965 1.00 76.44 177 GLU A N 1
ATOM 1345 C CA . GLU A 1 177 ? -11.549 3.624 10.557 1.00 76.44 177 GLU A CA 1
ATOM 1346 C C . GLU A 1 177 ? -12.705 3.605 9.555 1.00 76.44 177 GLU A C 1
ATOM 1348 O O . GLU A 1 177 ? -13.820 3.200 9.892 1.00 76.44 177 GLU A O 1
ATOM 1353 N N . LYS A 1 178 ? -12.439 3.986 8.304 1.00 80.44 178 LYS A N 1
ATOM 1354 C CA . LYS A 1 178 ? -13.435 3.931 7.230 1.00 80.44 178 LYS A CA 1
ATOM 1355 C C . LYS A 1 178 ? -13.802 2.493 6.864 1.00 80.44 178 LYS A C 1
ATOM 1357 O O . LYS A 1 178 ? -14.989 2.189 6.755 1.00 80.44 178 LYS A O 1
ATOM 1362 N N . ALA A 1 179 ? -12.821 1.600 6.721 1.00 81.75 179 ALA A N 1
ATOM 1363 C CA . ALA A 1 179 ? -13.067 0.182 6.451 1.00 81.75 179 ALA A CA 1
ATOM 1364 C C . ALA A 1 179 ? -13.833 -0.496 7.605 1.00 81.75 179 ALA A C 1
ATOM 1366 O O . ALA A 1 179 ? -14.796 -1.229 7.378 1.00 81.75 179 ALA A O 1
ATOM 1367 N N . HIS A 1 180 ? -13.476 -0.187 8.849 1.00 80.75 180 HIS A N 1
ATOM 1368 C CA . HIS A 1 180 ? -14.151 -0.675 10.047 1.00 80.75 180 HIS A CA 1
ATOM 1369 C C . HIS A 1 180 ? -15.579 -0.118 10.168 1.00 80.75 180 HIS A C 1
ATOM 1371 O O . HIS A 1 180 ? -16.502 -0.839 10.543 1.00 80.75 180 HIS A O 1
ATOM 1377 N N . ALA A 1 181 ? -15.813 1.140 9.785 1.00 81.25 181 ALA A N 1
ATOM 1378 C CA . ALA A 1 181 ? -17.159 1.703 9.722 1.00 81.25 181 ALA A CA 1
ATOM 1379 C C . ALA A 1 181 ? -18.037 1.005 8.667 1.00 81.25 181 ALA A C 1
ATOM 1381 O O . ALA A 1 181 ? -19.235 0.829 8.900 1.00 81.25 181 ALA A O 1
ATOM 1382 N N . LEU A 1 182 ? -17.465 0.585 7.531 1.00 83.50 182 LEU A N 1
ATOM 1383 C CA . LEU A 1 182 ? -18.170 -0.254 6.554 1.00 83.50 182 LEU A CA 1
ATOM 1384 C C . LEU A 1 182 ? -18.526 -1.614 7.162 1.00 83.50 182 LEU A C 1
ATOM 1386 O O . LEU A 1 182 ? -19.668 -2.051 7.028 1.00 83.50 182 LEU A O 1
ATOM 1390 N N . LEU A 1 183 ? -17.595 -2.243 7.887 1.00 81.69 183 LEU A N 1
ATOM 1391 C CA . LEU A 1 183 ? -17.843 -3.505 8.590 1.00 81.69 183 LEU A CA 1
ATOM 1392 C C . LEU A 1 183 ? -18.983 -3.376 9.610 1.00 81.69 183 LEU A C 1
ATOM 1394 O O . LEU A 1 183 ? -19.921 -4.168 9.580 1.00 81.69 183 LEU A O 1
ATOM 1398 N N . ALA A 1 184 ? -18.947 -2.349 10.461 1.00 79.62 184 ALA A N 1
ATOM 1399 C CA . ALA A 1 184 ? -19.962 -2.109 11.488 1.00 79.62 184 ALA A CA 1
ATOM 1400 C C . ALA A 1 184 ? -21.367 -1.865 10.908 1.00 79.62 184 ALA A C 1
ATOM 1402 O O . ALA A 1 184 ? -22.367 -2.190 11.543 1.00 79.62 184 ALA A O 1
ATOM 1403 N N . LYS A 1 185 ? -21.452 -1.311 9.693 1.00 86.62 185 LYS A N 1
ATOM 1404 C CA . LYS A 1 185 ? -22.711 -1.091 8.964 1.00 86.62 185 LYS A CA 1
ATOM 1405 C C . LYS A 1 185 ? -23.168 -2.307 8.148 1.00 86.62 185 LYS A C 1
ATOM 1407 O O . LYS A 1 185 ? -24.187 -2.213 7.472 1.00 86.62 185 LYS A O 1
ATOM 1412 N N . GLY A 1 186 ? -22.412 -3.409 8.149 1.00 84.12 186 GLY A N 1
ATOM 1413 C CA . GLY A 1 186 ? -22.660 -4.554 7.264 1.00 84.12 186 GLY A CA 1
ATOM 1414 C C . GLY A 1 186 ? -22.469 -4.230 5.776 1.00 84.12 186 GLY A C 1
ATOM 1415 O O . GLY A 1 186 ? -22.995 -4.935 4.923 1.00 84.12 186 GLY A O 1
ATOM 1416 N N . ALA A 1 187 ? -21.742 -3.154 5.464 1.00 85.88 187 ALA A N 1
ATOM 1417 C CA . ALA A 1 187 ? -21.496 -2.647 4.114 1.00 85.88 187 ALA A CA 1
ATOM 1418 C C . ALA A 1 187 ? -20.084 -2.981 3.595 1.00 85.88 187 ALA A C 1
ATOM 1420 O O . ALA A 1 187 ? -19.691 -2.518 2.524 1.00 85.88 187 ALA A O 1
ATOM 1421 N N . LEU A 1 188 ? -19.294 -3.748 4.355 1.00 84.94 188 LEU A N 1
ATOM 1422 C CA . LEU A 1 188 ? -18.009 -4.254 3.883 1.00 84.94 188 LEU A CA 1
ATOM 1423 C C . LEU A 1 188 ? -18.261 -5.319 2.803 1.00 84.94 188 LEU A C 1
ATOM 1425 O O . LEU A 1 188 ? -19.031 -6.247 3.064 1.00 84.94 188 LEU A O 1
ATOM 1429 N N . PRO A 1 189 ? -17.624 -5.228 1.620 1.00 86.12 189 PRO A N 1
ATOM 1430 C CA . PRO A 1 189 ? -17.793 -6.250 0.600 1.00 86.12 189 PRO A CA 1
ATOM 1431 C C . PRO A 1 189 ? -17.391 -7.631 1.144 1.00 86.12 189 PRO A C 1
ATOM 1433 O O . PRO A 1 189 ? -16.330 -7.747 1.774 1.00 86.12 189 PRO A O 1
ATOM 1436 N N . PRO A 1 190 ? -18.203 -8.682 0.917 1.00 83.38 190 PRO A N 1
ATOM 1437 C CA . PRO A 1 190 ? -17.778 -10.046 1.199 1.00 83.38 190 PRO A CA 1
ATOM 1438 C C . PRO A 1 190 ? -16.600 -10.401 0.294 1.00 83.38 190 PRO A C 1
ATOM 1440 O O . PRO A 1 190 ? -16.415 -9.794 -0.762 1.00 83.38 190 PRO A O 1
ATOM 1443 N N . ILE A 1 191 ? -15.823 -11.418 0.668 1.00 81.25 191 ILE A N 1
ATOM 1444 C CA . ILE A 1 191 ? -14.606 -11.760 -0.077 1.00 81.25 191 ILE A CA 1
ATOM 1445 C C . ILE A 1 191 ? -14.907 -12.063 -1.560 1.00 81.25 191 ILE A C 1
ATOM 1447 O O . ILE A 1 191 ? -14.148 -11.681 -2.447 1.00 81.25 191 ILE A O 1
ATOM 1451 N N . ASP A 1 192 ? -16.061 -12.671 -1.842 1.00 81.25 192 ASP A N 1
ATOM 1452 C CA . ASP A 1 192 ? -16.543 -12.932 -3.204 1.00 81.25 192 ASP A CA 1
ATOM 1453 C C . ASP A 1 192 ? -16.601 -11.709 -4.109 1.00 81.25 192 ASP A C 1
ATOM 1455 O O . ASP A 1 192 ? -16.266 -11.794 -5.291 1.00 81.25 192 ASP A O 1
ATOM 1459 N N . ALA A 1 193 ? -16.993 -10.565 -3.555 1.00 87.06 193 ALA A N 1
ATOM 1460 C CA . ALA A 1 193 ? -17.185 -9.352 -4.330 1.00 87.06 193 ALA A CA 1
ATOM 1461 C C . ALA A 1 193 ? -15.871 -8.840 -4.939 1.00 87.06 193 ALA A C 1
ATOM 1463 O O . ALA A 1 193 ? -15.900 -8.205 -5.988 1.00 87.06 193 ALA A O 1
ATOM 1464 N N . PHE A 1 194 ? -14.715 -9.157 -4.342 1.00 86.12 194 PHE A N 1
ATOM 1465 C CA . PHE A 1 194 ? -13.401 -8.775 -4.870 1.00 86.12 194 PHE A CA 1
ATOM 1466 C C . PHE A 1 194 ? -12.977 -9.598 -6.100 1.00 86.12 194 PHE A C 1
ATOM 1468 O O . PHE A 1 194 ? -12.066 -9.202 -6.827 1.00 86.12 194 PHE A O 1
ATOM 1475 N N . PHE A 1 195 ? -13.623 -10.737 -6.361 1.00 84.25 195 PHE A N 1
ATOM 1476 C CA . PHE A 1 195 ? -13.303 -11.608 -7.499 1.00 84.25 195 PHE A CA 1
ATOM 1477 C C . PHE A 1 195 ? -14.310 -11.516 -8.642 1.00 84.25 195 PHE A C 1
ATOM 1479 O O . PHE A 1 195 ? -14.158 -12.222 -9.642 1.00 84.25 195 PHE A O 1
ATOM 1486 N N . ALA A 1 196 ? -15.325 -10.659 -8.518 1.00 84.25 196 ALA A N 1
ATOM 1487 C CA . ALA A 1 196 ? -16.235 -10.384 -9.616 1.00 84.25 196 ALA A CA 1
ATOM 1488 C C . ALA A 1 196 ? -15.464 -9.777 -10.813 1.00 84.25 196 ALA A C 1
ATOM 1490 O O . ALA A 1 196 ? -14.536 -8.988 -10.604 1.00 84.25 196 ALA A O 1
ATOM 1491 N N . PRO A 1 197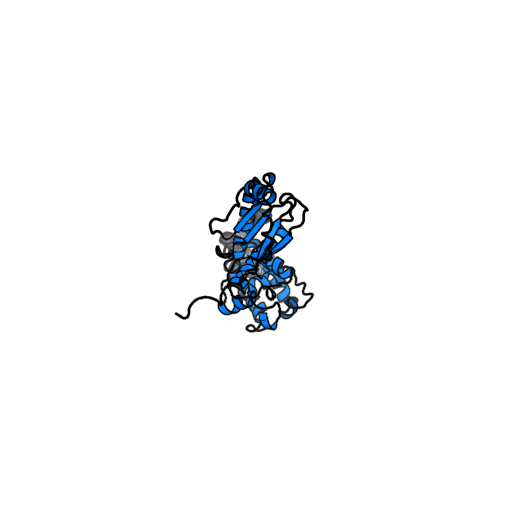 ? -15.818 -10.118 -12.067 1.00 78.94 197 PRO A N 1
ATOM 1492 C CA . PRO A 1 197 ? -15.154 -9.578 -13.261 1.00 78.94 197 PRO A CA 1
ATOM 1493 C C . PRO A 1 197 ? -15.139 -8.042 -13.334 1.00 78.94 197 PRO A C 1
ATOM 1495 O O . PRO A 1 197 ? -14.226 -7.458 -13.912 1.00 78.94 197 PRO A O 1
ATOM 1498 N N . ASP A 1 198 ? -16.144 -7.407 -12.738 1.00 83.88 198 ASP A N 1
ATOM 1499 C CA . ASP A 1 198 ? -16.392 -5.969 -12.656 1.00 83.88 198 ASP A CA 1
ATOM 1500 C C . ASP A 1 198 ? -16.248 -5.425 -11.224 1.00 83.88 198 ASP A C 1
ATOM 1502 O O . ASP A 1 198 ? -16.784 -4.368 -10.898 1.00 83.88 198 ASP A O 1
ATOM 1506 N N . ALA A 1 199 ? -15.517 -6.139 -10.360 1.00 85.88 199 ALA A N 1
ATOM 1507 C CA . ALA A 1 199 ? -15.275 -5.719 -8.988 1.00 85.88 199 ALA A CA 1
ATOM 1508 C C . ALA A 1 199 ? -14.676 -4.302 -8.927 1.00 85.88 199 ALA A C 1
ATOM 1510 O O . ALA A 1 199 ? -13.580 -4.060 -9.440 1.00 85.88 199 ALA A O 1
ATOM 1511 N N . ASP A 1 200 ? -15.369 -3.402 -8.230 1.00 87.31 200 ASP A N 1
ATOM 1512 C CA . ASP A 1 200 ? -14.892 -2.059 -7.887 1.00 87.31 200 ASP A CA 1
ATOM 1513 C C . ASP A 1 200 ? -15.093 -1.808 -6.382 1.00 87.31 200 ASP A C 1
ATOM 1515 O O . ASP A 1 200 ? -16.045 -1.146 -5.955 1.00 87.31 200 ASP A O 1
ATOM 1519 N N . PRO A 1 201 ? -14.269 -2.446 -5.533 1.00 89.94 201 PRO A N 1
ATOM 1520 C CA . PRO A 1 201 ? -14.409 -2.327 -4.090 1.00 89.94 201 PRO A CA 1
ATOM 1521 C C . PRO A 1 201 ? -14.124 -0.892 -3.614 1.00 89.94 201 PRO A C 1
ATOM 1523 O O . PRO A 1 201 ? -13.254 -0.219 -4.174 1.00 89.94 201 PRO A O 1
ATOM 1526 N N . PRO A 1 202 ? -14.768 -0.431 -2.520 1.00 90.75 202 PRO A N 1
ATOM 1527 C CA . PRO A 1 202 ? -14.414 0.833 -1.881 1.00 90.75 202 PRO A CA 1
ATOM 1528 C C . PRO A 1 202 ? -12.912 0.898 -1.609 1.00 90.75 202 PRO A C 1
ATOM 1530 O O . PRO A 1 202 ? -12.337 -0.073 -1.114 1.00 90.75 202 PRO A O 1
ATOM 1533 N N . ARG A 1 203 ? -12.287 2.041 -1.904 1.00 89.12 203 ARG A N 1
ATOM 1534 C CA . ARG A 1 203 ? -10.827 2.223 -1.875 1.00 89.12 203 ARG A CA 1
ATOM 1535 C C . ARG A 1 203 ? -10.179 1.688 -0.597 1.00 89.12 203 ARG A C 1
ATOM 1537 O O . ARG A 1 203 ? -9.196 0.957 -0.663 1.00 89.12 203 ARG A O 1
ATOM 1544 N N . GLU A 1 204 ? -10.733 2.034 0.560 1.00 87.25 204 GLU A N 1
ATOM 1545 C CA . GLU A 1 204 ? -10.202 1.608 1.851 1.00 87.25 204 GLU A CA 1
ATOM 1546 C C . GLU A 1 204 ? -10.349 0.094 2.054 1.00 87.25 204 GLU A C 1
ATOM 1548 O O . GLU A 1 204 ? -9.390 -0.567 2.446 1.00 87.25 204 GLU A O 1
ATOM 1553 N N . ALA A 1 205 ? -11.502 -0.486 1.707 1.00 87.94 205 ALA A N 1
ATOM 1554 C CA . ALA A 1 205 ? -11.702 -1.935 1.770 1.00 87.94 205 ALA A CA 1
ATOM 1555 C C . ALA A 1 205 ? -10.748 -2.678 0.820 1.00 87.94 205 ALA A C 1
ATOM 1557 O O . ALA A 1 205 ? -10.167 -3.690 1.202 1.00 87.94 205 ALA A O 1
ATOM 1558 N N . ALA A 1 206 ? -10.543 -2.145 -0.386 1.00 90.38 206 ALA A N 1
ATOM 1559 C CA . ALA A 1 206 ? -9.611 -2.670 -1.372 1.00 90.38 206 ALA A CA 1
ATOM 1560 C C . ALA A 1 206 ? -8.178 -2.700 -0.834 1.00 90.38 206 ALA A C 1
ATOM 1562 O O . ALA A 1 206 ? -7.504 -3.722 -0.939 1.00 90.38 206 ALA A O 1
ATOM 1563 N N . ALA A 1 207 ? -7.724 -1.603 -0.227 1.00 88.88 207 ALA A N 1
ATOM 1564 C CA . ALA A 1 207 ? -6.372 -1.498 0.299 1.00 88.88 207 ALA A CA 1
ATOM 1565 C C . ALA A 1 207 ? -6.122 -2.430 1.488 1.00 88.88 207 ALA A C 1
ATOM 1567 O O . ALA A 1 207 ? -5.108 -3.123 1.504 1.00 88.88 207 ALA A O 1
ATOM 1568 N N . PHE A 1 208 ? -7.054 -2.529 2.441 1.00 86.06 208 PHE A N 1
ATOM 1569 C CA . PHE A 1 208 ? -6.919 -3.503 3.529 1.00 86.06 208 PHE A CA 1
ATOM 1570 C C . PHE A 1 208 ? -7.003 -4.944 3.021 1.00 86.06 208 PHE A C 1
ATOM 1572 O O . PHE A 1 208 ? -6.295 -5.804 3.535 1.00 86.06 208 PHE A O 1
ATOM 1579 N N . PHE A 1 209 ? -7.800 -5.210 1.983 1.00 85.81 209 PHE A N 1
ATOM 1580 C CA . PHE A 1 209 ? -7.832 -6.521 1.342 1.00 85.81 209 PHE A CA 1
ATOM 1581 C C . PHE A 1 209 ? -6.488 -6.845 0.676 1.00 85.81 209 PHE A C 1
ATOM 1583 O O . PHE A 1 209 ? -5.950 -7.935 0.865 1.00 85.81 209 PHE A O 1
ATOM 1590 N N . ALA A 1 210 ? -5.891 -5.889 -0.040 1.00 85.94 210 ALA A N 1
ATOM 1591 C CA . ALA A 1 210 ? -4.557 -6.047 -0.608 1.00 85.94 210 ALA A CA 1
ATOM 1592 C C . ALA A 1 210 ? -3.496 -6.254 0.478 1.00 85.94 210 ALA A C 1
ATOM 1594 O O . ALA A 1 210 ? -2.669 -7.153 0.350 1.00 85.94 210 ALA 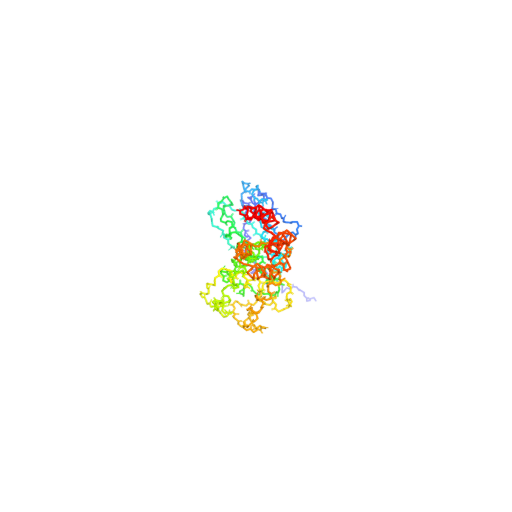A O 1
ATOM 1595 N N . GLN A 1 211 ? -3.558 -5.498 1.576 1.00 83.06 211 GLN A N 1
ATOM 1596 C CA . GLN A 1 211 ? -2.687 -5.707 2.728 1.00 83.06 211 GLN A CA 1
ATOM 1597 C C . GLN A 1 211 ? -2.848 -7.122 3.289 1.00 83.06 211 GLN A C 1
ATOM 1599 O O . GLN A 1 211 ? -1.855 -7.811 3.465 1.00 83.06 211 GLN A O 1
ATOM 1604 N N . TRP A 1 212 ? -4.076 -7.592 3.503 1.00 80.56 212 TRP A N 1
ATOM 1605 C CA . TRP A 1 212 ? -4.345 -8.941 4.000 1.00 80.56 212 TRP A CA 1
ATOM 1606 C C . TRP A 1 212 ? -3.746 -10.036 3.106 1.00 80.56 212 TRP A C 1
ATOM 1608 O O . TRP A 1 212 ? -3.134 -10.983 3.607 1.00 80.56 212 TRP A O 1
ATOM 1618 N N . VAL A 1 213 ? -3.873 -9.886 1.783 1.00 78.81 213 VAL A N 1
ATOM 1619 C CA . VAL A 1 213 ? -3.296 -10.812 0.794 1.00 78.81 213 VAL A CA 1
ATOM 1620 C C . VAL A 1 213 ? -1.763 -10.785 0.821 1.00 78.81 213 VAL A C 1
ATOM 1622 O O . VAL A 1 213 ? -1.132 -11.832 0.689 1.00 78.81 213 VAL A O 1
ATOM 1625 N N . LEU A 1 214 ? -1.164 -9.605 1.002 1.00 77.75 214 LEU A N 1
ATOM 1626 C CA . LEU A 1 214 ? 0.271 -9.362 0.818 1.00 77.75 214 LEU A CA 1
ATOM 1627 C C . LEU A 1 214 ? 1.093 -9.325 2.124 1.00 77.75 214 LEU A C 1
ATOM 1629 O O . LEU A 1 214 ? 2.321 -9.226 2.074 1.00 77.75 214 LEU A O 1
ATOM 1633 N N . GLU A 1 215 ? 0.436 -9.377 3.282 1.00 74.62 215 GLU A N 1
ATOM 1634 C CA . GLU A 1 215 ? 1.043 -9.184 4.600 1.00 74.62 215 GLU A CA 1
ATOM 1635 C C . GLU A 1 215 ? 2.105 -10.244 4.935 1.00 74.62 215 GLU A C 1
ATOM 1637 O O . GLU A 1 215 ? 1.906 -11.452 4.793 1.00 74.62 215 GLU A O 1
ATOM 1642 N N . ARG A 1 216 ? 3.221 -9.754 5.482 1.00 57.72 216 ARG A N 1
ATOM 1643 C CA . ARG A 1 216 ? 4.459 -10.490 5.766 1.00 57.72 216 ARG A CA 1
ATOM 1644 C C . ARG A 1 216 ? 4.400 -11.458 6.962 1.00 57.72 216 ARG A C 1
ATOM 1646 O O . ARG A 1 216 ? 5.220 -12.369 7.030 1.00 57.72 216 ARG A O 1
ATOM 1653 N N . ASN A 1 217 ? 3.470 -11.267 7.904 1.00 51.78 217 ASN A N 1
ATOM 1654 C CA . ASN A 1 217 ? 3.511 -11.901 9.236 1.00 51.78 217 ASN A CA 1
ATOM 1655 C C . ASN A 1 217 ? 2.531 -13.066 9.455 1.00 51.78 217 ASN A C 1
ATOM 1657 O O . ASN A 1 217 ? 2.556 -13.687 10.517 1.00 51.78 217 ASN A O 1
ATOM 1661 N N . ALA A 1 218 ? 1.683 -13.404 8.485 1.00 51.09 218 ALA A N 1
ATOM 1662 C CA . ALA A 1 218 ? 0.835 -14.590 8.589 1.00 51.09 218 ALA A CA 1
ATOM 1663 C C . ALA A 1 218 ? 1.458 -15.775 7.852 1.00 51.09 218 ALA A C 1
ATOM 1665 O O . ALA A 1 218 ? 2.136 -15.572 6.852 1.00 51.09 218 ALA A O 1
ATOM 1666 N N . ALA A 1 219 ? 1.192 -16.996 8.336 1.00 52.16 219 ALA A N 1
ATOM 1667 C CA . ALA A 1 219 ? 1.657 -18.287 7.806 1.00 52.16 219 ALA A CA 1
ATOM 1668 C C . ALA A 1 219 ? 2.160 -18.229 6.333 1.00 52.16 219 ALA A C 1
ATOM 1670 O O . ALA A 1 219 ? 1.350 -18.393 5.411 1.00 52.16 219 ALA A O 1
ATOM 1671 N N . PRO A 1 220 ? 3.477 -18.015 6.109 1.00 50.47 220 PRO A N 1
ATOM 1672 C CA . PRO A 1 220 ? 4.034 -17.562 4.825 1.00 50.47 220 PRO A CA 1
ATOM 1673 C C . PRO A 1 220 ? 3.650 -18.441 3.628 1.00 50.47 220 PRO A C 1
ATOM 1675 O O . PRO A 1 220 ? 3.277 -17.945 2.567 1.00 50.47 220 PRO A O 1
ATOM 1678 N N . ALA A 1 221 ? 3.613 -19.759 3.835 1.00 50.06 221 ALA A N 1
ATOM 1679 C CA . ALA A 1 221 ? 3.349 -20.741 2.786 1.00 50.06 221 ALA A CA 1
ATOM 1680 C C . ALA A 1 221 ? 1.935 -20.663 2.173 1.00 50.06 221 ALA A C 1
ATOM 1682 O O . ALA A 1 221 ? 1.745 -21.058 1.026 1.00 50.06 221 ALA A O 1
ATOM 1683 N N . LYS A 1 222 ? 0.926 -20.173 2.911 1.00 54.22 222 LYS A N 1
ATOM 1684 C CA . LYS A 1 222 ? -0.458 -20.095 2.404 1.00 54.22 222 LYS A CA 1
ATOM 1685 C C . LYS A 1 222 ? -0.735 -18.814 1.618 1.00 54.22 222 LYS A C 1
ATOM 1687 O O . LYS A 1 222 ? -1.647 -18.814 0.799 1.00 54.22 222 LYS A O 1
ATOM 1692 N N . ARG A 1 223 ? 0.028 -17.741 1.864 1.00 60.69 223 ARG A N 1
ATOM 1693 C CA . ARG A 1 223 ? -0.180 -16.429 1.226 1.00 60.69 223 ARG A CA 1
ATOM 1694 C C . ARG A 1 223 ? 0.716 -16.201 0.007 1.00 60.69 223 ARG A C 1
ATOM 1696 O O . ARG A 1 223 ? 0.276 -15.591 -0.957 1.00 60.69 223 ARG A O 1
ATOM 1703 N N . GLU A 1 224 ? 1.909 -16.791 -0.031 1.00 62.38 224 GLU A N 1
ATOM 1704 C CA . GLU A 1 224 ? 2.759 -16.798 -1.236 1.00 62.38 224 GLU A CA 1
ATOM 1705 C C . GLU A 1 224 ? 2.091 -17.493 -2.431 1.00 62.38 224 GLU A C 1
ATOM 1707 O O . GLU A 1 224 ? 2.208 -17.031 -3.565 1.00 62.38 224 GLU A O 1
ATOM 1712 N N . ALA A 1 225 ? 1.294 -18.534 -2.170 1.00 60.59 225 ALA A N 1
ATOM 1713 C CA . ALA A 1 225 ? 0.459 -19.183 -3.178 1.00 60.59 225 ALA A CA 1
ATOM 1714 C C . ALA A 1 225 ? -0.579 -18.232 -3.813 1.00 60.59 225 ALA A C 1
ATOM 1716 O O . ALA A 1 225 ? -1.004 -18.455 -4.942 1.00 60.59 225 ALA A O 1
ATOM 1717 N N . LEU A 1 226 ? -0.968 -17.151 -3.125 1.00 65.94 226 LEU A N 1
ATOM 1718 C CA . LEU A 1 226 ? -1.955 -16.176 -3.615 1.00 65.94 226 LEU A CA 1
ATOM 1719 C C . LEU A 1 226 ? -1.376 -15.251 -4.679 1.00 65.94 226 LEU A C 1
ATOM 1721 O O . LEU A 1 226 ? -2.103 -14.769 -5.543 1.00 65.94 226 LEU A O 1
ATOM 1725 N N . LEU A 1 227 ? -0.066 -15.013 -4.619 1.00 71.19 227 LEU A N 1
ATOM 1726 C CA . LEU A 1 227 ? 0.648 -14.240 -5.628 1.00 71.19 227 LEU A CA 1
ATOM 1727 C C . LEU A 1 227 ? 0.832 -15.037 -6.921 1.00 71.19 227 LEU A C 1
ATOM 1729 O O . LEU A 1 227 ? 0.905 -14.448 -7.993 1.00 71.19 227 LEU A O 1
ATOM 1733 N N . THR A 1 228 ? 0.907 -16.365 -6.836 1.00 71.31 228 THR A N 1
ATOM 1734 C CA . THR A 1 228 ? 1.170 -17.240 -7.989 1.00 71.31 228 THR A CA 1
ATOM 1735 C C . THR A 1 228 ? -0.097 -17.825 -8.613 1.00 71.31 228 THR A C 1
ATOM 1737 O O . THR A 1 228 ? -0.077 -18.251 -9.775 1.00 71.31 228 THR A O 1
ATOM 1740 N N . ALA A 1 229 ? -1.204 -17.814 -7.869 1.00 69.88 229 ALA A N 1
ATOM 1741 C CA . ALA A 1 229 ? -2.514 -18.287 -8.286 1.00 69.88 229 ALA A CA 1
ATOM 1742 C C . ALA A 1 229 ? -3.194 -17.366 -9.322 1.00 69.88 229 ALA A C 1
ATOM 1744 O O . ALA A 1 229 ? -3.023 -16.148 -9.285 1.00 69.88 229 ALA A O 1
ATOM 1745 N N . PRO A 1 230 ? -4.030 -17.917 -10.226 1.00 74.88 230 PRO A N 1
ATOM 1746 C CA . PRO A 1 230 ? -4.946 -17.113 -11.032 1.00 74.88 230 PRO A CA 1
ATOM 1747 C C . PRO A 1 230 ? -5.854 -16.243 -10.154 1.00 74.88 230 PRO A C 1
ATOM 1749 O O . PRO A 1 230 ? -6.301 -16.703 -9.102 1.00 74.88 230 PRO A O 1
ATOM 1752 N N . TRP A 1 231 ? -6.206 -15.037 -10.618 1.00 75.56 231 TRP A N 1
ATOM 1753 C CA . TRP A 1 231 ? -7.112 -14.128 -9.901 1.00 75.56 231 TRP A CA 1
ATOM 1754 C C . TRP A 1 231 ? -8.564 -14.630 -9.868 1.00 75.56 231 TRP A C 1
ATOM 1756 O O . TRP A 1 231 ? -9.439 -14.142 -10.579 1.00 75.56 231 TRP A O 1
ATOM 1766 N N . THR A 1 232 ? -8.816 -15.661 -9.065 1.00 74.81 232 THR A N 1
ATOM 1767 C CA . THR A 1 232 ? -10.115 -16.323 -8.912 1.00 74.81 232 THR A CA 1
ATOM 1768 C C . THR A 1 232 ? -10.336 -16.696 -7.450 1.00 74.81 232 THR A C 1
ATOM 1770 O O . THR A 1 232 ? -9.388 -17.081 -6.761 1.00 74.81 232 THR A O 1
ATOM 1773 N N . ARG A 1 233 ? -11.592 -16.648 -6.981 1.00 67.38 233 ARG A N 1
ATOM 1774 C CA . ARG A 1 233 ? -11.949 -17.000 -5.594 1.00 67.38 233 ARG A CA 1
ATOM 1775 C C . ARG A 1 233 ? -11.396 -18.368 -5.161 1.00 67.38 233 ARG A C 1
ATOM 1777 O O . ARG A 1 233 ? -10.758 -18.409 -4.117 1.00 67.38 233 ARG A O 1
ATOM 1784 N N . PRO A 1 234 ? -11.547 -19.478 -5.916 1.00 68.81 234 PRO A N 1
ATOM 1785 C CA . PRO A 1 234 ? -11.058 -20.783 -5.460 1.00 68.81 234 PRO A CA 1
ATOM 1786 C C . PRO A 1 234 ? -9.531 -20.860 -5.360 1.00 68.81 234 PRO A C 1
ATOM 1788 O O . PRO A 1 234 ? -9.007 -21.537 -4.481 1.00 68.81 234 PRO A O 1
ATOM 1791 N N . ALA A 1 235 ? -8.817 -20.157 -6.241 1.00 68.62 235 ALA A N 1
ATOM 1792 C CA . ALA A 1 235 ? -7.360 -20.170 -6.250 1.00 68.62 235 ALA A CA 1
ATOM 1793 C C . ALA A 1 235 ? -6.761 -19.247 -5.174 1.00 68.62 235 ALA A C 1
ATOM 1795 O O . ALA A 1 235 ? -5.682 -19.537 -4.665 1.00 68.62 235 ALA A O 1
ATOM 1796 N N . ILE A 1 236 ? -7.479 -18.183 -4.788 1.00 65.44 236 ILE A N 1
ATOM 1797 C CA . ILE A 1 236 ? -7.037 -17.221 -3.767 1.00 65.44 236 ILE A CA 1
ATOM 1798 C C . ILE A 1 236 ? -7.576 -17.565 -2.364 1.00 65.44 236 ILE A C 1
ATOM 1800 O O . ILE A 1 236 ? -6.944 -17.269 -1.358 1.00 65.44 236 ILE A O 1
ATOM 1804 N N . LEU A 1 237 ? -8.716 -18.244 -2.241 1.00 62.94 237 LEU A N 1
ATOM 1805 C CA . LEU A 1 237 ? -9.317 -18.595 -0.945 1.00 62.94 237 LEU A CA 1
ATOM 1806 C C . LEU A 1 237 ? -9.334 -20.089 -0.641 1.00 62.94 237 LEU A C 1
ATOM 1808 O O . LEU A 1 237 ? -9.949 -20.489 0.344 1.00 62.94 237 LEU A O 1
ATOM 1812 N N . GLY A 1 238 ? -8.618 -20.924 -1.400 1.00 55.12 238 GLY A N 1
ATOM 1813 C CA . GLY A 1 238 ? -8.544 -22.376 -1.174 1.00 55.12 238 GLY A CA 1
ATOM 1814 C C . GLY A 1 238 ? -8.091 -22.817 0.235 1.00 55.12 238 GLY A C 1
ATOM 1815 O O . GLY A 1 238 ? -8.075 -24.010 0.523 1.00 55.12 238 GLY A O 1
ATOM 1816 N N . ALA A 1 239 ? -7.743 -21.879 1.127 1.00 50.03 239 ALA A N 1
ATOM 1817 C CA . ALA A 1 239 ? -7.341 -22.113 2.511 1.00 50.03 239 ALA A CA 1
ATOM 1818 C C . ALA A 1 239 ? -8.007 -21.195 3.568 1.00 50.03 239 ALA A C 1
ATOM 1820 O O . ALA A 1 239 ? -7.601 -21.263 4.732 1.00 50.03 239 ALA A O 1
ATOM 1821 N N . ALA A 1 240 ? -8.985 -20.346 3.213 1.00 54.78 240 ALA A N 1
ATOM 1822 C CA . ALA A 1 240 ? -9.593 -19.371 4.129 1.00 54.78 240 ALA A CA 1
ATOM 1823 C C . ALA A 1 240 ? -11.129 -19.422 4.093 1.00 54.78 240 ALA A C 1
ATOM 1825 O O . ALA A 1 240 ? -11.726 -19.515 3.025 1.00 54.78 240 ALA A O 1
ATOM 1826 N N . LYS A 1 241 ? -11.767 -19.361 5.269 1.00 63.97 241 LYS A N 1
ATOM 1827 C CA . LYS A 1 241 ? -13.226 -19.208 5.373 1.00 63.97 241 LYS A CA 1
ATOM 1828 C C . LYS A 1 241 ? -13.629 -17.767 5.044 1.00 63.97 241 LYS A C 1
ATOM 1830 O O . LYS A 1 241 ? -12.807 -16.864 5.202 1.00 63.97 241 LYS A O 1
ATOM 1835 N N . ASP A 1 242 ? -14.882 -17.541 4.656 1.00 65.25 242 ASP A N 1
ATOM 1836 C CA . ASP A 1 242 ? -15.392 -16.197 4.342 1.00 65.25 242 ASP A CA 1
ATOM 1837 C C . ASP A 1 242 ? -15.257 -15.214 5.514 1.00 65.25 242 ASP A C 1
ATOM 1839 O O . ASP A 1 242 ? -15.089 -14.012 5.306 1.00 65.25 242 ASP A O 1
ATOM 1843 N N . GLU A 1 243 ? -15.249 -15.716 6.751 1.00 73.00 243 GLU A N 1
ATOM 1844 C CA . GLU A 1 243 ? -15.079 -14.903 7.955 1.00 73.00 243 GLU A CA 1
ATOM 1845 C C . GLU A 1 243 ? -13.625 -14.464 8.193 1.00 73.00 243 GLU A C 1
ATOM 1847 O O . GLU A 1 243 ? -13.389 -13.520 8.943 1.00 73.00 243 GLU A O 1
ATOM 1852 N N . ALA A 1 244 ? -12.640 -15.071 7.519 1.00 75.62 244 ALA A N 1
ATOM 1853 C CA . ALA A 1 244 ? -11.221 -14.801 7.764 1.00 75.62 244 ALA A CA 1
ATOM 1854 C C . ALA A 1 244 ? -10.809 -13.359 7.430 1.00 75.62 244 ALA A C 1
ATOM 1856 O O . ALA A 1 244 ? -9.935 -12.804 8.092 1.00 75.62 244 ALA A O 1
ATOM 1857 N N . TRP A 1 245 ? -11.429 -12.752 6.417 1.00 76.44 245 TRP A N 1
ATOM 1858 C CA . TRP A 1 245 ? -11.189 -11.357 6.045 1.00 76.44 245 TRP A CA 1
ATOM 1859 C C . TRP A 1 245 ? -11.785 -10.377 7.074 1.00 76.44 245 TRP A C 1
ATOM 1861 O O . TRP A 1 245 ? -11.029 -9.567 7.613 1.00 76.44 245 TRP A O 1
ATOM 1871 N N . PRO A 1 246 ? -13.087 -10.457 7.425 1.00 78.06 246 PRO A N 1
ATOM 1872 C CA . PRO A 1 246 ? -13.655 -9.635 8.493 1.00 78.06 246 PRO A CA 1
ATOM 1873 C C . PRO A 1 246 ? -12.983 -9.836 9.857 1.00 78.06 246 PRO A C 1
ATOM 1875 O O . PRO A 1 246 ? -12.826 -8.869 10.598 1.00 78.06 246 PRO A O 1
ATOM 1878 N N . ASP A 1 247 ? -12.596 -11.067 10.201 1.00 80.25 247 ASP A N 1
ATOM 1879 C CA . ASP A 1 247 ? -11.932 -11.373 11.471 1.00 80.25 247 ASP A CA 1
ATOM 1880 C C . ASP A 1 247 ? -10.502 -10.824 11.503 1.00 80.25 247 ASP A C 1
ATOM 1882 O O . ASP A 1 247 ? -10.094 -10.254 12.513 1.00 80.25 247 ASP A O 1
ATOM 1886 N N . TRP A 1 248 ? -9.761 -10.921 10.392 1.00 80.69 248 TRP A N 1
ATOM 1887 C CA . TRP A 1 248 ? -8.458 -10.267 10.271 1.00 80.69 248 TRP A CA 1
ATOM 1888 C C . TRP A 1 248 ? -8.588 -8.751 10.391 1.00 80.69 248 TRP A C 1
ATOM 1890 O O . TRP A 1 248 ? -7.831 -8.143 11.139 1.00 80.69 248 TRP A O 1
ATOM 1900 N N . LEU A 1 249 ? -9.579 -8.142 9.728 1.00 78.12 249 LEU A N 1
ATOM 1901 C CA . LEU A 1 249 ? -9.802 -6.703 9.834 1.00 78.12 249 LEU A CA 1
ATOM 1902 C C . LEU A 1 249 ? -10.096 -6.298 11.286 1.00 78.12 249 LEU A C 1
ATOM 1904 O O . LEU A 1 249 ? -9.553 -5.305 11.743 1.00 78.12 249 LEU A O 1
ATOM 1908 N N . ARG A 1 250 ? -10.873 -7.080 12.046 1.00 77.06 250 ARG A N 1
ATOM 1909 C CA . ARG A 1 250 ? -11.073 -6.828 13.486 1.00 77.06 250 ARG A CA 1
ATOM 1910 C C . ARG A 1 250 ? -9.780 -6.988 14.293 1.00 77.06 250 ARG A C 1
ATOM 1912 O O . ARG A 1 250 ? -9.500 -6.164 15.150 1.00 77.06 250 ARG A O 1
ATOM 1919 N N . ALA A 1 251 ? -8.967 -8.001 14.000 1.00 72.75 251 ALA A N 1
ATOM 1920 C CA . ALA A 1 251 ? -7.676 -8.209 14.664 1.00 72.75 251 ALA A CA 1
ATOM 1921 C C . ALA A 1 251 ? -6.637 -7.115 14.344 1.00 72.75 251 ALA A C 1
ATOM 1923 O O . ALA A 1 251 ? -5.716 -6.885 15.129 1.00 72.75 251 ALA A O 1
ATOM 1924 N N . MET A 1 252 ? -6.783 -6.406 13.219 1.00 68.06 252 MET A N 1
ATOM 1925 C CA . MET A 1 252 ? -5.925 -5.268 12.879 1.00 68.06 252 MET A CA 1
ATOM 1926 C C . MET A 1 252 ? -6.086 -4.092 13.851 1.00 68.06 252 MET A C 1
ATOM 1928 O O . MET A 1 252 ? -5.192 -3.249 13.911 1.00 68.06 252 MET A O 1
ATOM 1932 N N . GLU A 1 253 ? -7.153 -4.048 14.658 1.00 63.62 253 GLU A N 1
ATOM 1933 C CA . GLU A 1 253 ? -7.315 -3.046 15.716 1.00 63.62 253 GLU A CA 1
ATOM 1934 C C . GLU A 1 253 ? -6.084 -2.991 16.637 1.00 63.62 253 GLU A C 1
ATOM 1936 O O . GLU A 1 253 ? -5.586 -1.910 16.939 1.00 63.62 253 GLU A O 1
ATOM 1941 N N . ASP A 1 254 ? -5.491 -4.140 16.967 1.00 54.59 254 ASP A N 1
ATOM 1942 C CA . ASP A 1 254 ? -4.342 -4.214 17.875 1.00 54.59 254 ASP A CA 1
ATOM 1943 C C . ASP A 1 254 ? -3.005 -3.792 17.228 1.00 54.59 254 ASP A C 1
ATOM 1945 O O . ASP A 1 254 ? -2.023 -3.550 17.930 1.00 54.59 254 ASP A O 1
ATOM 1949 N N . THR A 1 255 ? -2.937 -3.706 15.892 1.00 56.94 255 THR A N 1
ATOM 1950 C CA . THR A 1 255 ? -1.683 -3.494 15.132 1.00 56.94 255 THR A CA 1
ATOM 1951 C C . THR A 1 255 ? -1.644 -2.184 14.348 1.00 56.94 255 THR A C 1
ATOM 1953 O O . THR A 1 255 ? -0.570 -1.606 14.180 1.00 56.94 255 THR A O 1
ATOM 1956 N N . VAL A 1 256 ? -2.794 -1.677 13.887 1.00 51.09 256 VAL A N 1
ATOM 1957 C CA . VAL A 1 256 ? -2.899 -0.356 13.239 1.00 51.09 256 VAL A CA 1
ATOM 1958 C C . VAL A 1 256 ? -2.641 0.757 14.254 1.00 51.09 256 VAL A C 1
ATOM 1960 O O . VAL A 1 256 ? -2.102 1.812 13.909 1.00 51.09 256 VAL A O 1
ATOM 1963 N N . PHE A 1 257 ? -2.971 0.520 15.523 1.00 50.19 257 PHE A N 1
ATOM 1964 C CA . PHE A 1 257 ? -2.681 1.453 16.598 1.00 50.19 257 PHE A CA 1
ATOM 1965 C C . PHE A 1 257 ? -1.256 1.270 17.111 1.00 50.19 257 PHE A C 1
ATOM 1967 O O . PHE A 1 257 ? -1.001 0.586 18.096 1.00 50.19 257 PHE A O 1
ATOM 1974 N N . VAL A 1 258 ? -0.311 1.958 16.467 1.00 43.34 258 VAL A N 1
ATOM 1975 C CA . VAL A 1 258 ? 1.005 2.195 17.067 1.00 43.34 258 VAL A CA 1
ATOM 1976 C C . VAL A 1 258 ? 0.804 3.043 18.331 1.00 43.34 258 VAL A C 1
ATOM 1978 O O . VAL A 1 258 ? 0.259 4.152 18.233 1.00 43.34 258 VAL A O 1
ATOM 1981 N N . PRO A 1 259 ? 1.267 2.600 19.515 1.00 36.91 259 PRO A N 1
ATOM 1982 C CA . PRO A 1 259 ? 1.315 3.450 20.698 1.00 36.91 259 PRO A CA 1
ATOM 1983 C C . PRO A 1 259 ? 2.184 4.679 20.399 1.00 36.91 259 PRO A C 1
ATOM 1985 O O . PRO A 1 259 ? 3.407 4.603 20.388 1.00 36.91 259 PRO A O 1
ATOM 1988 N N . GLY A 1 260 ? 1.564 5.819 20.097 1.00 45.22 260 GLY A N 1
ATOM 1989 C CA . GLY A 1 260 ? 2.294 7.018 19.662 1.00 45.22 260 GLY A CA 1
ATOM 1990 C C . GLY A 1 260 ? 1.626 7.807 18.539 1.00 45.22 260 GLY A C 1
ATOM 1991 O O . GLY A 1 260 ? 1.818 9.017 18.474 1.00 45.22 260 GLY A O 1
ATOM 1992 N N . THR A 1 261 ? 0.804 7.168 17.703 1.00 52.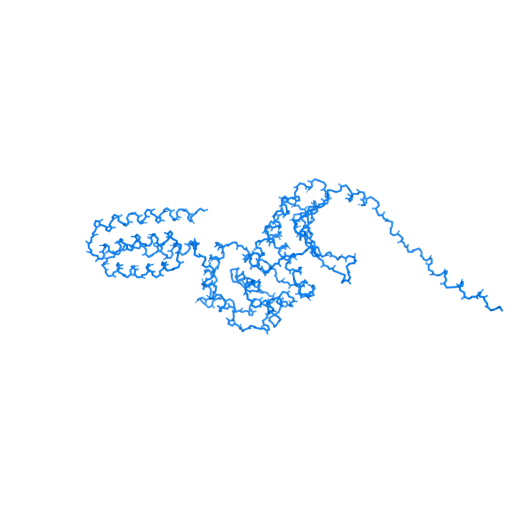12 261 THR A N 1
ATOM 1993 C CA . THR A 1 261 ? 0.167 7.830 16.555 1.00 52.12 261 THR A CA 1
ATOM 1994 C C . THR A 1 261 ? -1.314 8.047 16.841 1.00 52.12 261 THR A C 1
ATOM 1996 O O . THR A 1 261 ? -2.095 7.102 16.904 1.00 52.12 261 THR A O 1
ATOM 1999 N N . LEU A 1 262 ? -1.691 9.303 17.074 1.00 59.75 262 LEU A N 1
ATOM 2000 C CA . LEU A 1 262 ? -3.078 9.705 17.278 1.00 59.75 262 LEU A CA 1
ATOM 2001 C C . LEU A 1 262 ? -3.696 10.037 15.914 1.00 59.75 262 LEU A C 1
ATOM 2003 O O . LEU A 1 262 ? -3.191 10.927 15.232 1.00 59.75 262 LEU A O 1
ATOM 2007 N N . THR A 1 263 ? -4.766 9.352 15.501 1.00 62.59 263 THR A N 1
ATOM 2008 C CA . THR A 1 263 ? -5.498 9.777 14.294 1.00 62.59 263 THR A CA 1
ATOM 2009 C C . THR A 1 263 ? -6.320 11.026 14.588 1.00 62.59 263 THR A C 1
ATOM 2011 O O . THR A 1 263 ? -6.759 11.247 15.722 1.00 62.59 263 THR A O 1
ATOM 2014 N N . ARG A 1 264 ? -6.590 11.834 13.560 1.00 63.56 264 ARG A N 1
ATOM 2015 C CA . ARG A 1 264 ? -7.473 13.001 13.680 1.00 63.56 264 ARG A CA 1
ATOM 2016 C C . ARG A 1 264 ? -8.859 12.614 14.197 1.00 63.56 264 ARG A C 1
ATOM 2018 O O . ARG A 1 264 ? -9.373 13.235 15.118 1.00 63.56 264 ARG A O 1
ATOM 2025 N N . SER A 1 265 ? -9.437 11.539 13.678 1.00 64.31 265 SER A N 1
ATOM 2026 C CA . SER A 1 265 ? -10.756 11.071 14.103 1.00 64.31 265 SER A CA 1
ATOM 2027 C C . SER A 1 265 ? -10.764 10.486 15.524 1.00 64.31 265 SER A C 1
ATOM 2029 O O . SER A 1 265 ? -11.761 10.612 16.234 1.00 64.31 265 SER A O 1
ATOM 2031 N N . GLN A 1 266 ? -9.656 9.907 16.003 1.00 69.56 266 GLN A N 1
ATOM 2032 C CA . GLN A 1 266 ? -9.497 9.566 17.423 1.00 69.56 266 GLN A CA 1
ATOM 2033 C C . GLN A 1 266 ? -9.427 10.807 18.305 1.00 69.56 266 GLN A C 1
ATOM 2035 O O . GLN A 1 266 ? -10.064 10.824 19.358 1.00 69.56 266 GLN A O 1
ATOM 2040 N N . PHE A 1 267 ? -8.691 11.835 17.875 1.00 73.31 267 PHE A N 1
ATOM 2041 C CA . PHE A 1 267 ? -8.667 13.119 18.565 1.00 73.31 267 PHE A CA 1
ATOM 2042 C C . PHE A 1 267 ? -10.062 13.738 18.626 1.00 73.31 267 PHE A C 1
ATOM 2044 O O . PHE A 1 267 ? -10.468 14.173 19.692 1.00 73.31 267 PHE A O 1
ATOM 2051 N N . GLU A 1 268 ? -10.817 13.717 17.527 1.00 74.56 268 GLU A N 1
ATOM 2052 C CA . GLU A 1 268 ? -12.187 14.239 17.452 1.00 74.56 268 GLU A CA 1
ATOM 2053 C C . GLU A 1 268 ? -13.164 13.452 18.345 1.00 74.56 268 GLU A C 1
ATOM 2055 O O . GLU A 1 268 ? -13.960 14.045 19.072 1.00 74.56 268 GLU A O 1
ATOM 2060 N N . ARG A 1 269 ? -13.088 12.112 18.361 1.00 75.88 269 ARG A N 1
ATOM 2061 C CA . ARG A 1 269 ? -13.921 11.277 19.250 1.00 75.88 269 ARG A CA 1
ATOM 2062 C C . ARG A 1 269 ? -13.617 11.508 20.726 1.00 75.88 269 ARG A C 1
ATOM 2064 O O . ARG A 1 269 ? -14.531 11.465 21.545 1.00 75.88 269 ARG A O 1
ATOM 2071 N N . TRP A 1 270 ? -12.353 11.723 21.064 1.00 81.88 270 TRP A N 1
ATOM 2072 C CA . TRP A 1 270 ? -11.947 12.039 22.427 1.00 81.88 270 TRP A CA 1
ATOM 2073 C C . TRP A 1 270 ? -12.281 13.475 22.808 1.00 81.88 270 TRP A C 1
ATOM 2075 O O . TRP A 1 270 ? -12.794 13.704 23.898 1.00 81.88 270 TRP A O 1
ATOM 2085 N N . SER A 1 271 ? -12.074 14.435 21.906 1.00 81.12 271 SER A N 1
ATOM 2086 C CA . SER A 1 271 ? -12.369 15.844 22.155 1.00 81.12 271 SER A CA 1
ATOM 2087 C C . SER A 1 271 ? -13.864 16.089 22.349 1.00 81.12 271 SER A C 1
ATOM 2089 O O . SER A 1 271 ? -14.243 16.919 23.172 1.00 81.12 271 SER A O 1
ATOM 2091 N N . ALA A 1 272 ? -14.715 15.293 21.695 1.00 84.12 272 ALA A N 1
ATOM 2092 C CA . ALA A 1 272 ? -16.156 15.283 21.923 1.00 84.12 272 ALA A CA 1
ATOM 2093 C C . ALA A 1 272 ? -16.555 14.884 23.359 1.00 84.12 272 ALA A C 1
ATOM 2095 O O . ALA A 1 272 ? -17.645 15.237 23.803 1.00 84.12 272 ALA A O 1
ATOM 2096 N N . LEU A 1 273 ? -15.694 14.176 24.101 1.00 84.00 273 LEU A N 1
ATOM 2097 C CA . LEU A 1 273 ? -15.922 13.847 25.514 1.00 84.00 273 LEU A CA 1
ATOM 2098 C C . LEU A 1 273 ? -15.521 14.979 26.462 1.00 84.00 273 LEU A C 1
ATOM 2100 O O . LEU A 1 273 ? -15.828 14.916 27.648 1.00 84.00 273 LEU A O 1
ATOM 2104 N N . LEU A 1 274 ? -14.852 16.020 25.967 1.00 86.69 274 LEU A N 1
ATOM 2105 C CA . LEU A 1 274 ? -14.321 17.106 26.788 1.00 86.69 274 LEU A CA 1
ATOM 2106 C C . LEU A 1 274 ? -15.362 18.193 27.045 1.00 86.69 274 LEU A C 1
ATOM 2108 O O . LEU A 1 274 ? -15.013 19.360 27.183 1.00 86.69 274 LEU A O 1
ATOM 2112 N N . VAL A 1 275 ? -16.644 17.854 27.101 1.00 89.44 275 VAL A N 1
ATOM 2113 C CA . VAL A 1 275 ? -17.710 18.829 27.356 1.00 89.44 275 VAL A CA 1
ATOM 2114 C C . VAL A 1 275 ? -17.684 19.323 28.803 1.00 89.44 275 VAL A C 1
ATOM 2116 O O . VAL A 1 275 ? -17.121 18.678 29.690 1.00 89.44 275 VAL A O 1
ATOM 2119 N N . GLU A 1 276 ? -18.264 20.493 29.048 1.00 90.69 276 GLU A N 1
ATOM 2120 C CA . GLU A 1 276 ? -18.476 20.983 30.409 1.00 90.69 276 GLU A CA 1
ATOM 2121 C C . GLU A 1 276 ? -19.560 20.129 31.098 1.00 90.69 276 GLU A C 1
ATOM 2123 O O . GLU A 1 276 ? -20.658 19.995 30.547 1.00 90.69 276 GLU A O 1
ATOM 2128 N N . PRO A 1 277 ? -19.269 19.502 32.255 1.00 91.50 277 PRO A N 1
ATOM 2129 C CA . PRO A 1 277 ? -20.254 18.716 32.988 1.00 91.50 277 PRO A CA 1
ATOM 2130 C C . PRO A 1 277 ? -21.336 19.624 33.583 1.00 91.50 277 PRO A C 1
ATOM 2132 O O . PRO A 1 277 ? -21.040 20.698 34.099 1.00 91.50 277 PRO A O 1
ATOM 2135 N N . LYS A 1 278 ? -22.597 19.183 33.554 1.00 92.81 278 LYS A N 1
ATOM 2136 C CA . LYS A 1 278 ? -23.726 19.920 34.150 1.00 92.81 278 LYS A CA 1
ATOM 2137 C C . LYS A 1 278 ? -23.854 19.664 35.645 1.00 92.81 278 LYS A C 1
ATOM 2139 O O . LYS A 1 278 ? -24.349 20.515 36.378 1.00 92.81 278 LYS A O 1
ATOM 2144 N N . ASP A 1 279 ? -23.441 18.480 36.085 1.00 93.31 279 ASP A N 1
ATOM 2145 C CA . ASP A 1 279 ? -23.512 18.039 37.471 1.00 93.31 279 ASP A CA 1
ATOM 2146 C C . ASP A 1 279 ? -22.370 17.067 37.818 1.00 93.31 279 ASP A C 1
ATOM 2148 O O . ASP A 1 279 ? -21.636 16.578 36.951 1.00 93.31 279 ASP A O 1
ATOM 2152 N N . ALA A 1 280 ? -22.190 16.804 39.114 1.00 88.81 280 ALA A N 1
ATOM 2153 C CA . ALA A 1 280 ? -21.126 15.934 39.611 1.00 88.81 280 ALA A CA 1
ATOM 2154 C C . ALA A 1 280 ? -21.235 14.493 39.075 1.00 88.81 280 ALA A C 1
ATOM 2156 O O . ALA A 1 280 ? -20.223 13.827 38.860 1.00 88.81 280 ALA A O 1
ATOM 2157 N N . GLN A 1 281 ? -22.452 14.007 38.817 1.00 92.12 281 GLN A N 1
ATOM 2158 C CA . GLN A 1 281 ? -22.679 12.659 38.301 1.00 92.12 281 GLN A CA 1
ATOM 2159 C C . GLN A 1 281 ? -22.308 12.550 36.815 1.00 92.12 281 GLN A C 1
ATOM 2161 O O . GLN A 1 281 ? -21.869 11.497 36.352 1.00 92.12 281 GLN A O 1
ATOM 2166 N N . GLU A 1 282 ? -22.488 13.616 36.041 1.00 90.81 282 GLU A N 1
ATOM 2167 C CA . GLU A 1 282 ? -22.006 13.735 34.670 1.00 90.81 282 GLU A CA 1
ATOM 2168 C C . GLU A 1 282 ? -20.481 13.855 34.634 1.00 90.81 282 GLU A C 1
ATOM 2170 O O . GLU A 1 282 ? -19.852 13.142 33.856 1.00 90.81 282 GLU A O 1
ATOM 2175 N N . ALA A 1 283 ? -19.870 14.632 35.534 1.00 89.50 283 ALA A N 1
ATOM 2176 C CA . ALA A 1 283 ? -18.412 14.712 35.647 1.00 89.50 283 ALA A CA 1
ATOM 2177 C C . ALA A 1 283 ? -17.768 13.337 35.902 1.00 89.50 283 ALA A C 1
ATOM 2179 O O . ALA A 1 283 ? -16.814 12.964 35.220 1.00 89.50 283 ALA A O 1
ATOM 2180 N N . LEU A 1 284 ? -18.333 12.534 36.812 1.00 89.94 284 LEU A N 1
ATOM 2181 C CA . LEU A 1 284 ? -17.864 11.165 37.063 1.00 89.94 284 LEU A CA 1
ATOM 2182 C C . LEU A 1 284 ? -18.040 10.247 35.840 1.00 89.94 284 LEU A C 1
ATOM 2184 O O . LEU A 1 284 ? -17.135 9.484 35.504 1.00 89.94 284 LEU A O 1
ATOM 2188 N N . ARG A 1 285 ? -19.164 10.356 35.117 1.00 90.81 285 ARG A N 1
ATOM 2189 C CA . ARG A 1 285 ? -19.385 9.602 33.867 1.00 90.81 285 ARG A CA 1
ATOM 2190 C C . ARG A 1 285 ? -18.372 9.972 32.780 1.00 90.81 285 ARG A C 1
ATOM 2192 O O . ARG A 1 285 ? -17.902 9.087 32.061 1.00 90.81 285 ARG A O 1
ATOM 2199 N N . LEU A 1 286 ? -18.027 11.254 32.665 1.00 88.94 286 LEU A N 1
ATOM 2200 C CA . LEU A 1 286 ? -17.000 11.730 31.738 1.00 88.94 286 LEU A CA 1
ATOM 2201 C C . LEU A 1 286 ? -15.609 11.219 32.137 1.00 88.94 286 LEU A C 1
ATOM 2203 O O . LEU A 1 286 ? -14.865 10.784 31.260 1.00 88.94 286 LEU A O 1
ATOM 2207 N N . CYS A 1 287 ? -15.282 11.161 33.434 1.00 87.38 287 CYS A N 1
ATOM 2208 C CA . CYS A 1 287 ? -14.043 10.538 33.916 1.00 87.38 287 CYS A CA 1
ATOM 2209 C C . CYS A 1 287 ? -13.917 9.068 33.487 1.00 87.38 287 CYS A C 1
ATOM 2211 O O . CYS A 1 287 ? -12.875 8.662 32.966 1.00 87.38 287 CYS A O 1
ATOM 2213 N N . ASP A 1 288 ? -14.979 8.275 33.639 1.00 83.75 288 ASP A N 1
ATOM 2214 C CA . ASP A 1 288 ? -14.985 6.867 33.223 1.00 83.75 288 ASP A CA 1
ATOM 2215 C C . ASP A 1 288 ? -14.872 6.705 31.700 1.00 83.75 288 ASP A C 1
ATOM 2217 O O . ASP A 1 288 ? -14.226 5.780 31.196 1.00 83.75 288 ASP A O 1
ATOM 2221 N N . ALA A 1 289 ? -15.519 7.585 30.932 1.00 82.06 289 ALA A N 1
ATOM 2222 C CA . ALA A 1 289 ? -15.415 7.592 29.474 1.00 82.06 289 ALA A CA 1
ATOM 2223 C C . ALA A 1 289 ? -13.990 7.944 29.009 1.00 82.06 289 ALA A C 1
ATOM 2225 O O . ALA A 1 289 ? -13.423 7.230 28.180 1.00 82.06 289 ALA A O 1
ATOM 2226 N N . LEU A 1 290 ? -13.387 8.984 29.590 1.00 83.62 290 LEU A N 1
ATOM 2227 C CA . LEU A 1 290 ? -12.024 9.418 29.282 1.00 83.62 290 LEU A CA 1
ATOM 2228 C C . LEU A 1 290 ? -10.975 8.374 29.670 1.00 83.62 290 LEU A C 1
ATOM 2230 O O . LEU A 1 290 ? -10.078 8.084 28.879 1.00 83.62 290 LEU A O 1
ATOM 2234 N N . THR A 1 291 ? -11.114 7.755 30.843 1.00 79.00 291 THR A N 1
ATOM 2235 C CA . THR A 1 291 ? -10.190 6.711 31.312 1.00 79.00 291 THR A CA 1
ATOM 2236 C C . THR A 1 291 ? -10.172 5.524 30.354 1.00 79.00 291 THR A C 1
ATOM 2238 O O . THR A 1 291 ? -9.099 5.055 29.978 1.00 79.00 291 THR A O 1
ATOM 2241 N N . ARG A 1 292 ? -11.345 5.084 29.878 1.00 75.81 292 ARG A N 1
ATOM 2242 C CA . ARG A 1 292 ? -11.450 4.014 28.872 1.00 75.81 292 ARG A CA 1
ATOM 2243 C C . ARG A 1 292 ? -10.790 4.386 27.548 1.00 75.81 292 ARG A C 1
ATOM 2245 O O . ARG A 1 292 ? -10.177 3.529 26.922 1.00 75.81 292 ARG A O 1
ATOM 2252 N N . GLN A 1 293 ? -10.872 5.649 27.134 1.00 72.50 293 GLN A N 1
ATOM 2253 C CA . GLN A 1 293 ? -10.226 6.096 25.901 1.00 72.50 293 GLN A CA 1
ATOM 2254 C C . GLN A 1 293 ? -8.707 6.283 26.022 1.00 72.50 293 GLN A C 1
ATOM 2256 O O . GLN A 1 293 ? -8.025 6.216 24.999 1.00 72.50 293 GLN A O 1
ATOM 2261 N N . ALA A 1 294 ? -8.174 6.478 27.234 1.00 65.88 294 ALA A N 1
ATOM 2262 C CA . ALA A 1 294 ? -6.749 6.705 27.491 1.00 65.88 294 ALA A CA 1
ATOM 2263 C C . ALA A 1 294 ? -5.888 5.429 27.565 1.00 65.88 294 ALA A C 1
ATOM 2265 O O . ALA A 1 294 ? -4.658 5.516 27.472 1.00 65.88 294 ALA A O 1
ATOM 2266 N N . VAL A 1 295 ? -6.495 4.247 27.718 1.00 61.66 295 VAL A N 1
ATOM 2267 C CA . VAL A 1 295 ? -5.763 2.969 27.760 1.00 61.66 295 VAL A CA 1
ATOM 2268 C C . VAL A 1 295 ? -5.055 2.725 26.420 1.00 61.66 295 VAL A C 1
ATOM 2270 O O . VAL A 1 295 ? -5.657 2.848 25.358 1.00 61.66 295 VAL A O 1
ATOM 2273 N N . GLY A 1 296 ? -3.751 2.421 26.466 1.00 52.56 296 GLY A N 1
ATOM 2274 C CA . GLY A 1 296 ? -2.934 2.145 25.273 1.00 52.56 296 GLY A CA 1
ATOM 2275 C C . GLY A 1 296 ? -2.533 3.371 24.434 1.00 52.56 296 GLY A C 1
ATOM 2276 O O . GLY A 1 296 ? -1.972 3.209 23.353 1.00 52.56 296 GLY A O 1
ATOM 2277 N N . ARG A 1 297 ? -2.795 4.603 24.899 1.00 64.38 297 ARG A N 1
ATOM 2278 C CA . ARG A 1 297 ? -2.579 5.840 24.119 1.00 64.38 297 ARG A CA 1
ATOM 2279 C C . ARG A 1 297 ? -1.172 6.457 24.258 1.00 64.38 297 ARG A C 1
ATOM 2281 O O . ARG A 1 297 ? -0.481 6.217 25.258 1.00 64.38 297 ARG A O 1
ATOM 2288 N N . PRO A 1 298 ? -0.749 7.304 23.288 1.00 59.88 298 PRO A N 1
ATOM 2289 C CA . PRO A 1 298 ? 0.501 8.067 23.364 1.00 59.88 298 PRO A CA 1
ATOM 2290 C C . PRO A 1 298 ? 0.630 8.835 24.684 1.00 59.88 298 PRO A C 1
ATOM 2292 O O . PRO A 1 298 ? -0.368 9.295 25.238 1.00 59.88 298 PRO A O 1
ATOM 2295 N N . ARG A 1 299 ? 1.863 9.018 25.180 1.00 61.28 299 ARG A N 1
ATOM 2296 C CA . ARG A 1 299 ? 2.128 9.731 26.447 1.00 61.28 299 ARG A CA 1
ATOM 2297 C C . ARG A 1 299 ? 1.460 11.110 26.492 1.00 61.28 299 ARG A C 1
ATOM 2299 O O . ARG A 1 299 ? 0.760 11.387 27.451 1.00 61.28 299 ARG A O 1
ATOM 2306 N N . LEU A 1 300 ? 1.565 11.886 25.414 1.00 64.19 300 LEU A N 1
ATOM 2307 C CA . LEU A 1 300 ? 0.942 13.209 25.303 1.00 64.19 300 LEU A CA 1
ATOM 2308 C C . LEU A 1 300 ? -0.574 13.188 25.571 1.00 64.19 300 LEU A C 1
ATOM 2310 O O . LEU A 1 300 ? -1.106 14.068 26.234 1.00 64.19 300 LEU A O 1
ATOM 2314 N N . PHE A 1 301 ? -1.270 12.156 25.095 1.00 69.88 301 PHE A N 1
ATOM 2315 C CA . PHE A 1 301 ? -2.713 12.013 25.270 1.00 69.88 301 PHE A CA 1
ATOM 2316 C C . PHE A 1 301 ? -3.090 11.502 26.661 1.00 69.88 301 PHE A C 1
ATOM 2318 O O . PHE A 1 301 ? -4.135 11.869 27.193 1.00 69.88 301 PHE A O 1
ATOM 2325 N N . ARG A 1 302 ? -2.237 10.670 27.269 1.00 73.19 302 ARG A N 1
ATOM 2326 C CA . ARG A 1 302 ? -2.387 10.264 28.672 1.00 73.19 302 ARG A CA 1
ATOM 2327 C C . ARG A 1 302 ? -2.194 11.453 29.605 1.00 73.19 302 ARG A C 1
ATOM 2329 O O . ARG A 1 302 ? -3.004 11.626 30.507 1.00 73.19 302 ARG A O 1
ATOM 2336 N N . ASP A 1 303 ? -1.192 12.285 29.339 1.00 78.38 303 ASP A N 1
ATOM 2337 C CA . ASP A 1 303 ? -0.910 13.498 30.107 1.00 78.38 303 ASP A CA 1
ATOM 2338 C C . ASP A 1 303 ? -2.072 14.497 29.967 1.00 78.38 303 ASP A C 1
ATOM 2340 O O . ASP A 1 303 ? -2.612 14.974 30.962 1.00 78.38 303 ASP A O 1
ATOM 2344 N N . LEU A 1 304 ? -2.556 14.714 28.740 1.00 83.25 304 LEU A N 1
ATOM 2345 C CA . LEU A 1 304 ? -3.718 15.563 28.479 1.00 83.25 304 LEU A CA 1
ATOM 2346 C C . LEU A 1 304 ? -5.010 15.008 29.101 1.00 83.25 304 LEU A C 1
ATOM 2348 O O . LEU A 1 304 ? -5.782 15.750 29.703 1.00 83.25 304 LEU A O 1
ATOM 2352 N N . THR A 1 305 ? -5.237 13.694 29.021 1.00 85.75 305 THR A N 1
ATOM 2353 C CA . THR A 1 305 ? -6.383 13.056 29.684 1.00 85.75 305 THR A CA 1
ATOM 2354 C C . THR A 1 305 ? -6.283 13.188 31.201 1.00 85.75 305 THR A C 1
ATOM 2356 O O . THR A 1 305 ? -7.291 13.451 31.848 1.00 85.75 305 THR A O 1
ATOM 2359 N N . ALA A 1 306 ? -5.086 13.076 31.781 1.00 87.25 306 ALA A N 1
ATOM 2360 C CA . ALA A 1 306 ? -4.884 13.274 33.211 1.00 87.25 306 ALA A CA 1
ATOM 2361 C C . ALA A 1 306 ? -5.272 14.695 33.653 1.00 87.25 306 ALA A C 1
ATOM 2363 O O . ALA A 1 306 ? -5.922 14.835 34.687 1.00 87.25 306 ALA A O 1
ATOM 2364 N N . LEU A 1 307 ? -4.966 15.727 32.857 1.00 90.12 307 LEU A N 1
ATOM 2365 C CA . LEU A 1 307 ? -5.400 17.102 33.138 1.00 90.12 307 LEU A CA 1
ATOM 2366 C C . LEU A 1 307 ? -6.934 17.222 33.171 1.00 90.12 307 LEU A C 1
ATOM 2368 O O . LEU A 1 307 ? -7.492 17.785 34.115 1.00 90.12 307 LEU A O 1
ATOM 2372 N N . TYR A 1 308 ? -7.634 16.624 32.201 1.00 92.12 308 TYR A N 1
ATOM 2373 C CA . TYR A 1 308 ? -9.102 16.619 32.191 1.00 92.12 308 TYR A CA 1
ATOM 2374 C C . TYR A 1 308 ? -9.714 15.795 33.328 1.00 92.12 308 TYR A C 1
ATOM 2376 O O . TYR A 1 308 ? -10.703 16.225 33.918 1.00 92.12 308 TYR A O 1
ATOM 2384 N N . LEU A 1 309 ? -9.112 14.662 33.698 1.00 92.88 309 LEU A N 1
ATOM 2385 C CA . LEU A 1 309 ? -9.539 13.877 34.860 1.00 92.88 309 LEU A CA 1
ATOM 2386 C C . LEU A 1 309 ? -9.389 14.672 36.163 1.00 92.88 309 LEU A C 1
ATOM 2388 O O . LEU A 1 309 ? -10.274 14.630 37.014 1.00 92.88 309 LEU A O 1
ATOM 2392 N N . GLN A 1 310 ? -8.307 15.440 36.317 1.00 93.81 310 GLN A N 1
ATOM 2393 C CA . GLN A 1 310 ? -8.117 16.307 37.484 1.00 93.81 310 GLN A CA 1
ATOM 2394 C C . GLN A 1 310 ? -9.103 17.483 37.508 1.00 93.81 310 GLN A C 1
ATOM 2396 O O . GLN A 1 310 ? -9.544 17.888 38.588 1.00 93.81 310 GLN A O 1
ATOM 2401 N N . ALA A 1 311 ? -9.458 18.033 36.341 1.00 93.38 311 ALA A N 1
ATOM 2402 C CA . ALA A 1 311 ? -10.484 19.064 36.227 1.00 93.38 311 ALA A CA 1
ATOM 2403 C C . ALA A 1 311 ? -11.864 18.504 36.612 1.00 93.38 311 ALA A C 1
ATOM 2405 O O . ALA A 1 311 ? -12.513 19.028 37.514 1.00 93.38 311 ALA A O 1
ATOM 2406 N N . TYR A 1 312 ? -12.297 17.398 36.007 1.00 94.19 312 TYR A N 1
ATOM 2407 C CA . TYR A 1 312 ? -13.592 16.782 36.316 1.00 94.19 312 TYR A CA 1
ATOM 2408 C C . TYR A 1 312 ? -13.678 16.231 37.738 1.00 94.19 312 TYR A C 1
ATOM 2410 O O . TYR A 1 312 ? -14.736 16.326 38.355 1.00 94.19 312 TYR A O 1
ATOM 2418 N N . GLY A 1 313 ? -12.569 15.743 38.297 1.00 91.94 313 GLY A N 1
ATOM 2419 C CA . GLY A 1 313 ? -12.480 15.407 39.715 1.00 91.94 313 GLY A CA 1
ATOM 2420 C C . GLY A 1 313 ? -12.761 16.615 40.612 1.00 91.94 313 GLY A C 1
ATOM 2421 O O . GLY A 1 313 ? -13.580 16.510 41.518 1.00 91.94 313 GLY A O 1
ATOM 2422 N N . ALA A 1 314 ? -12.158 17.775 40.317 1.00 92.25 314 ALA A N 1
ATOM 2423 C CA . ALA A 1 314 ? -12.414 19.014 41.060 1.00 92.25 314 ALA A CA 1
ATOM 2424 C C . ALA A 1 314 ? -13.873 19.475 40.950 1.00 92.25 314 ALA A C 1
ATOM 2426 O O . ALA A 1 314 ? -14.476 19.867 41.949 1.00 92.25 314 ALA A O 1
ATOM 2427 N N . PHE A 1 315 ? -14.456 19.372 39.752 1.00 93.50 315 PHE A N 1
ATOM 2428 C CA . PHE A 1 315 ? -15.867 19.680 39.531 1.00 93.50 315 PHE A CA 1
ATOM 2429 C C . PHE A 1 315 ? -16.780 18.761 40.353 1.00 93.50 315 PHE A C 1
ATOM 2431 O O . PHE A 1 315 ? -17.683 19.235 41.038 1.00 93.50 315 PHE A O 1
ATOM 2438 N N . ALA A 1 316 ? -16.520 17.450 40.341 1.00 92.12 316 ALA A N 1
ATOM 2439 C CA . ALA A 1 316 ? -17.306 16.470 41.088 1.00 92.12 316 ALA A CA 1
ATOM 2440 C C . ALA A 1 316 ? -17.243 16.685 42.611 1.00 92.12 316 ALA A C 1
ATOM 2442 O O . ALA A 1 316 ? -18.204 16.372 43.311 1.00 92.12 316 ALA A O 1
ATOM 2443 N N . THR A 1 317 ? -16.141 17.241 43.125 1.00 93.12 317 THR A N 1
ATOM 2444 C CA . THR A 1 317 ? -15.984 17.593 44.545 1.00 93.12 317 THR A CA 1
ATOM 2445 C C . THR A 1 317 ? -16.472 19.002 44.898 1.00 93.12 317 THR A C 1
ATOM 2447 O O . THR A 1 317 ? -16.383 19.389 46.060 1.00 93.12 317 THR A O 1
ATOM 2450 N N . GLY A 1 318 ? -16.977 19.775 43.929 1.00 91.81 318 GLY A N 1
ATOM 2451 C CA . GLY A 1 318 ? -17.459 21.145 44.142 1.00 91.81 318 GLY A CA 1
ATOM 2452 C C . GLY A 1 318 ? -16.358 22.204 44.300 1.00 91.81 318 GLY A C 1
ATOM 2453 O O . GLY A 1 318 ? -16.636 23.302 44.774 1.00 91.81 318 GLY A O 1
ATOM 2454 N N . ASP A 1 319 ? -15.115 21.904 43.911 1.00 94.25 319 ASP A N 1
ATOM 2455 C CA . ASP A 1 319 ? -14.001 22.861 43.936 1.00 94.25 319 ASP A CA 1
ATOM 2456 C C . ASP A 1 319 ? -13.934 23.629 42.606 1.00 94.25 319 ASP A C 1
ATOM 2458 O O . ASP A 1 319 ? -13.181 23.293 41.685 1.00 94.25 319 ASP A O 1
ATOM 2462 N N . GLU A 1 320 ? -14.773 24.663 42.488 1.00 90.88 320 GLU A N 1
ATOM 2463 C CA . GLU A 1 320 ? -14.904 25.456 41.259 1.00 90.88 320 GLU A CA 1
ATOM 2464 C C . GLU A 1 320 ? -13.609 26.172 40.852 1.00 90.88 320 GLU A C 1
ATOM 2466 O O . GLU A 1 320 ? -13.325 26.309 39.659 1.00 90.88 320 GLU A O 1
ATOM 2471 N N . ALA A 1 321 ? -12.816 26.634 41.822 1.00 92.81 321 ALA A N 1
ATOM 2472 C CA . ALA A 1 321 ? -11.574 27.349 41.548 1.00 92.81 321 ALA A CA 1
ATOM 2473 C C . ALA A 1 321 ? -10.528 26.405 40.940 1.00 92.81 321 ALA A C 1
ATOM 2475 O O . ALA A 1 321 ? -9.925 26.729 39.911 1.00 92.81 321 ALA A O 1
ATOM 2476 N N . ALA A 1 322 ? -10.362 25.212 41.522 1.00 91.75 322 ALA A N 1
ATOM 2477 C CA . ALA A 1 322 ? -9.464 24.200 40.979 1.00 91.75 322 ALA A CA 1
ATOM 2478 C C . ALA A 1 322 ? -9.961 23.639 39.640 1.00 91.75 322 ALA A C 1
ATOM 2480 O O . ALA A 1 322 ? -9.141 23.381 38.755 1.00 91.75 322 ALA A O 1
ATOM 2481 N N . TYR A 1 323 ? -11.281 23.491 39.458 1.00 94.00 323 TYR A N 1
ATOM 2482 C CA . TYR A 1 323 ? -11.864 23.098 38.175 1.00 94.00 323 TYR A CA 1
ATOM 2483 C C . TYR A 1 323 ? -11.485 24.085 37.070 1.00 94.00 323 TYR A C 1
ATOM 2485 O O . TYR A 1 323 ? -10.879 23.671 36.084 1.00 94.00 323 TYR A O 1
ATOM 2493 N N . ARG A 1 324 ? -11.769 25.385 37.239 1.00 93.12 324 ARG A N 1
ATOM 2494 C CA . ARG A 1 324 ? -11.504 26.396 36.199 1.00 93.12 324 ARG A CA 1
ATOM 2495 C C . ARG A 1 324 ? -10.024 26.486 35.834 1.00 93.12 324 ARG A C 1
ATOM 2497 O O . ARG A 1 324 ? -9.701 26.558 34.651 1.00 93.12 324 ARG A O 1
ATOM 2504 N N . ALA A 1 325 ? -9.132 26.447 36.826 1.00 91.50 325 ALA A N 1
ATOM 2505 C CA . ALA A 1 325 ? -7.690 26.517 36.593 1.00 91.50 325 ALA A CA 1
ATOM 2506 C C . ALA A 1 325 ? -7.180 25.313 35.781 1.00 91.50 325 ALA A C 1
ATOM 2508 O O . ALA A 1 325 ? -6.549 25.488 34.740 1.00 91.50 325 ALA A O 1
ATOM 2509 N N . ARG A 1 326 ? -7.520 24.091 36.212 1.00 92.06 326 ARG A N 1
ATOM 2510 C CA . ARG A 1 326 ? -7.106 22.851 35.531 1.00 92.06 326 ARG A CA 1
ATOM 2511 C C . ARG A 1 326 ? -7.752 22.703 34.161 1.00 92.06 326 ARG A C 1
ATOM 2513 O O . ARG A 1 326 ? -7.128 22.210 33.227 1.00 92.06 326 ARG A O 1
ATOM 2520 N N . ARG A 1 327 ? -9.002 23.151 34.028 1.00 92.69 327 ARG A N 1
ATOM 2521 C CA . ARG A 1 327 ? -9.737 23.136 32.767 1.00 92.69 327 ARG A CA 1
ATOM 2522 C C . ARG A 1 327 ? -9.087 24.049 31.728 1.00 92.69 327 ARG A C 1
ATOM 2524 O O . ARG A 1 327 ? -8.910 23.617 30.597 1.00 92.69 327 ARG A O 1
ATOM 2531 N N . ALA A 1 328 ? -8.679 25.257 32.117 1.00 90.94 328 ALA A N 1
ATOM 2532 C CA . ALA A 1 328 ? -7.992 26.188 31.224 1.00 90.94 328 ALA A CA 1
ATOM 2533 C C . ALA A 1 328 ? -6.633 25.646 30.742 1.00 90.94 328 ALA A C 1
ATOM 2535 O O . ALA A 1 328 ? -6.312 25.747 29.558 1.00 90.94 328 ALA A O 1
ATOM 2536 N N . GLU A 1 329 ? -5.857 25.024 31.634 1.00 90.25 329 GLU A N 1
ATOM 2537 C CA . GLU A 1 329 ? -4.592 24.360 31.286 1.00 90.25 329 GLU A CA 1
ATOM 2538 C C . GLU A 1 329 ? -4.806 23.193 30.304 1.00 90.25 329 GLU A C 1
ATOM 2540 O O . GLU A 1 329 ? -4.089 23.061 29.303 1.00 90.25 329 GLU A O 1
ATOM 2545 N N . ALA A 1 330 ? -5.833 22.375 30.556 1.00 88.88 330 ALA A N 1
ATOM 2546 C CA . ALA A 1 330 ? -6.206 21.257 29.700 1.00 88.88 330 ALA A CA 1
ATOM 2547 C C . ALA A 1 330 ? -6.685 21.724 28.312 1.00 88.88 330 ALA A C 1
ATOM 2549 O O . ALA A 1 330 ? -6.218 21.202 27.299 1.00 88.88 330 ALA A O 1
ATOM 2550 N N . ASP A 1 331 ? -7.557 22.736 28.250 1.00 90.38 331 ASP A N 1
ATOM 2551 C CA . ASP A 1 331 ? -8.073 23.295 26.995 1.00 90.38 331 ASP A CA 1
ATOM 2552 C C . ASP A 1 331 ? -6.950 23.949 26.167 1.00 90.38 331 ASP A C 1
ATOM 2554 O O . ASP A 1 331 ? -6.851 23.691 24.969 1.00 90.38 331 ASP A O 1
ATOM 2558 N N . SER A 1 332 ? -6.022 24.682 26.797 1.00 86.94 332 SER A N 1
ATOM 2559 C CA . SER A 1 332 ? -4.852 25.241 26.099 1.00 86.94 332 SER A CA 1
ATOM 2560 C C . SER A 1 332 ? -3.958 24.153 25.492 1.00 86.94 332 SER A C 1
ATOM 2562 O O . SER A 1 332 ? -3.453 24.309 24.378 1.00 86.94 332 SER A O 1
ATOM 2564 N N . SER A 1 333 ? -3.746 23.051 26.214 1.00 79.00 333 SER A N 1
ATOM 2565 C CA . SER A 1 333 ? -2.931 21.923 25.744 1.00 79.00 333 SER A CA 1
ATOM 2566 C C . SER A 1 333 ? -3.629 21.142 24.625 1.00 79.00 333 SER A C 1
ATOM 2568 O O . SER A 1 333 ? -2.984 20.698 23.672 1.00 79.00 333 SER A O 1
ATOM 2570 N N . ARG A 1 334 ? -4.961 21.015 24.701 1.00 85.44 334 ARG A N 1
ATOM 2571 C CA . ARG A 1 334 ? -5.797 20.447 23.638 1.00 85.44 334 ARG A CA 1
ATOM 2572 C C . ARG A 1 334 ? -5.719 21.282 22.365 1.00 85.44 334 ARG A C 1
ATOM 2574 O O . ARG A 1 334 ? -5.552 20.707 21.295 1.00 85.44 334 ARG A O 1
ATOM 2581 N N . ASP A 1 335 ? -5.841 22.600 22.466 1.00 83.94 335 ASP A N 1
ATOM 2582 C CA . ASP A 1 335 ? -5.879 23.486 21.299 1.00 83.94 335 ASP A CA 1
ATOM 2583 C C . ASP A 1 335 ? -4.527 23.519 20.570 1.00 83.94 335 ASP A C 1
ATOM 2585 O O . ASP A 1 335 ? -4.485 23.487 19.339 1.00 83.94 335 ASP A O 1
ATOM 2589 N N . LEU A 1 336 ? -3.414 23.458 21.313 1.00 72.94 336 LEU A N 1
ATOM 2590 C CA . LEU A 1 336 ? -2.080 23.263 20.736 1.00 72.94 336 LEU A CA 1
ATOM 2591 C C . LEU A 1 336 ? -1.985 21.937 19.966 1.00 72.94 336 LEU A C 1
ATOM 2593 O O . LEU A 1 336 ? -1.483 21.903 18.843 1.00 72.94 336 LEU A O 1
ATOM 2597 N N . LEU A 1 337 ? -2.485 20.845 20.551 1.00 68.62 337 LEU A N 1
ATOM 2598 C CA . LEU A 1 337 ? -2.483 19.534 19.902 1.00 68.62 337 LEU A CA 1
ATOM 2599 C C . LEU A 1 337 ? -3.389 19.511 18.660 1.00 68.62 337 LEU A C 1
ATOM 2601 O O . LEU A 1 337 ? -2.998 18.959 17.634 1.00 68.62 337 LEU A O 1
ATOM 2605 N N . ALA A 1 338 ? -4.556 20.153 18.721 1.00 69.62 338 ALA A N 1
ATOM 2606 C CA . ALA A 1 338 ? -5.453 20.312 17.579 1.00 69.62 338 ALA A CA 1
ATOM 2607 C C . ALA A 1 338 ? -4.771 21.069 16.430 1.00 69.62 338 ALA A C 1
ATOM 2609 O O . ALA A 1 338 ? -4.897 20.669 15.275 1.00 69.62 338 ALA A O 1
ATOM 2610 N N . HIS A 1 339 ? -4.014 22.124 16.748 1.00 69.31 339 HIS A N 1
ATOM 2611 C CA . HIS A 1 339 ? -3.258 22.887 15.762 1.00 69.31 339 HIS A CA 1
ATOM 2612 C C . HIS A 1 339 ? -2.172 22.035 15.090 1.00 69.31 339 HIS A C 1
ATOM 2614 O O . HIS A 1 339 ? -2.093 22.006 13.864 1.00 69.31 339 HIS A O 1
ATOM 2620 N N . VAL A 1 340 ? -1.398 21.272 15.868 1.00 58.38 340 VAL A N 1
ATOM 2621 C CA . VAL A 1 340 ? -0.364 20.362 15.340 1.00 58.38 340 VAL A CA 1
ATOM 2622 C C . VAL A 1 340 ? -0.958 19.268 14.450 1.00 58.38 340 VAL A C 1
ATOM 2624 O O . VAL A 1 340 ? -0.367 18.933 13.434 1.00 58.38 340 VAL A O 1
ATOM 2627 N N . LEU A 1 341 ? -2.131 18.732 14.798 1.00 57.97 341 LEU A N 1
ATOM 2628 C CA . LEU A 1 341 ? -2.823 17.703 14.007 1.00 57.97 341 LEU A CA 1
ATOM 2629 C C . LEU A 1 341 ? -3.548 18.258 12.766 1.00 57.97 341 LEU A C 1
ATOM 2631 O O . LEU A 1 341 ? -4.090 17.482 11.980 1.00 57.97 341 LEU A O 1
ATOM 2635 N N . SER A 1 342 ? -3.605 19.584 12.611 1.00 55.00 342 SER A N 1
ATOM 2636 C CA . SER A 1 342 ? -4.216 20.263 11.459 1.00 55.00 342 SER A CA 1
ATOM 2637 C C . SER A 1 342 ? -3.218 20.672 10.366 1.00 55.00 342 SER A C 1
ATOM 2639 O O . SER A 1 342 ? -3.656 21.138 9.313 1.00 55.00 342 SER A O 1
ATOM 2641 N N . LEU A 1 343 ? -1.914 20.500 10.620 1.00 39.50 343 LEU A N 1
ATOM 2642 C CA . LEU A 1 343 ? -0.791 20.772 9.712 1.00 39.50 343 LEU A CA 1
ATOM 2643 C C . LEU A 1 343 ? -0.322 19.492 9.008 1.00 39.50 343 LEU A C 1
ATOM 2645 O O . LEU A 1 343 ? 0.088 19.604 7.832 1.00 39.50 343 LEU A O 1
#

Foldseek 3Di:
DDDDDDDPPPPPPPPPPPPPPPPPVVVVVQVVPFDDWDADPQRQETEGESDNVCVVVRVVVRVLLVVLQVLLVVLFPRWGHNVAHAAEYEAADDQDWDWDFDQDDPPPVSDTATHIYGHHPVNHDSLVVSLSSQLRRLLVLLVVLVADSVLSDDDSLLSSLSSQLSDDLQSLLVLLVVLVVCVVVVNQDFPQLNLPPPRDGDSSSSNLVSSVLGGDPPPVVLSSQLSRGHSHCCSNPVPHDSCRSVVVSVVCVVVSDDQADQHPVLLVVLVVLLDDAPALVSLVVSLVVLVVSLPSHHPLSVVLSVLSNQLSVCRNVVNVVSNVVSSVVSVVSSVVVNVVNVD

Secondary structure (DSSP, 8-state):
-----SSSSSSSS--S--------HHHHHHHHTSPPPEE-TTSSEEEEESSGGGTTTHHHHHHHHHHHHHHHHHHSS----TTSPEEEEE-SS-S--EEEEEE-TT-TT--EEEEEEES-TTT--HHHHHHHHHHHHHHHHHHHTT--TTT----HHHHHHHHHHTS-HHHHHHHHHHHHHHHHTT-SPPGGGGGSTT----HHHHHHHHHHHH-TTS-HHHHHHHHHS-SSHHHHHTT--TTHHHHHHHHTHHHH--TT---HHHHHHHHTT-PPPSSHHHHHHHHHHHHHHHTT--HHHHHHHHHHHHHHHHHHTT-HHHHHHHHHHHHHHHHHHHHHTT-

Organism: NCBI:txid2840947

pLDDT: mean 74.17, std 15.71, range [31.16, 94.25]

Sequence (343 aa):
MRGLLAFAVALAALAAPCARAAVNQAAIDRFNRLPGPMQSADGALYVSCQSPERADLRWPVLRFAEGVRQNLSEAVLPLGDDDAPLLIVLGTETNRVESVTRRSVGAADGFSQLAIHVPNPDTVDLELLRERIAEALLRERARALGGAYASLRWPAWFIRAAVDASRGNVWRAEAYEKAHALLAKGALPPIDAFFAPDADPPREAAAFFAQWVLERNAAPAKREALLTAPWTRPAILGAAKDEAWPDWLRAMEDTVFVPGTLTRSQFERWSALLVEPKDAQEALRLCDALTRQAVGRPRLFRDLTALYLQAYGAFATGDEAAYRARRAEADSSRDLLAHVLSL

Radius of gyration: 29.9 Å; chains: 1; bounding box: 66×78×95 Å